Protein AF-A0A839IYA9-F1 (afdb_monomer)

Mean predicted aligned error: 12.01 Å

pLDDT: mean 73.2, std 20.75, range [31.3, 95.69]

Radius of gyration: 19.84 Å; Cα contacts (8 Å, |Δi|>4): 164; chains: 1; bounding box: 38×35×60 Å

Solvent-accessible surface area (backbone atoms only — not comparable to full-atom values): 10381 Å²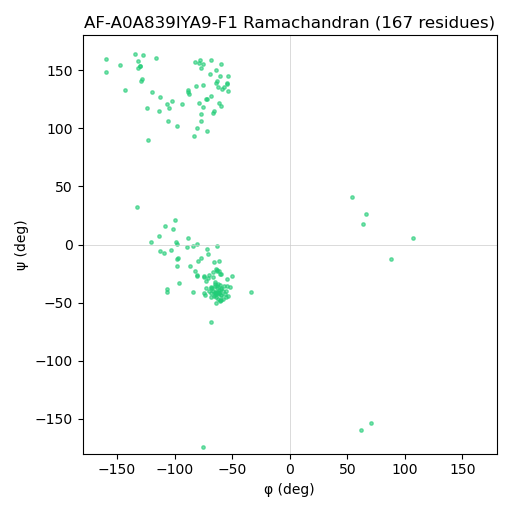 total; per-residue (Å²): 131,61,78,74,84,71,89,88,72,57,52,100,58,37,42,36,69,37,90,88,55,80,88,61,74,97,70,63,48,71,67,57,56,51,50,52,20,59,75,32,50,30,45,76,46,79,42,48,45,74,79,74,52,54,70,68,53,47,43,34,40,81,72,67,66,40,58,66,53,47,60,73,59,73,83,86,70,60,90,75,48,39,77,41,33,34,48,77,40,98,88,66,43,44,32,33,37,27,36,31,42,46,74,55,49,53,53,50,56,76,68,52,54,78,92,50,56,88,73,52,57,68,71,59,52,52,49,60,48,48,60,47,43,60,58,44,50,68,52,60,68,42,95,81,44,92,66,83,78,71,52,74,70,56,52,55,33,53,78,65,73,43,66,91,76,62,84,82,128

Nearest PDB structures (foldseek):
  8k2c-assembly1_SY  TM=3.073E-01  e=1.447E+00  Homo sapiens
  7qiz-assembly1_KA  TM=2.595E-01  e=2.823E+00  Solanum lycopersicum
  6uta-assembly1_H  TM=3.736E-01  e=3.599E+00  Homo sapiens
  7rxd-assembly1_H  TM=4.268E-01  e=6.607E+00  Mus musculus
  7a46-assembly1_A  TM=2.838E-01  e=5.506E+00  Escherichia coli

Organism: NCBI:txid2760088

Secondary structure (DSSP, 8-state):
-----------SSS-EE-TTS---GGG--HHHHHHHHHHTTEEEEEEEHHHHS-HHHHHHHHTT--TTHHHH----PPTT-EEEEEE--TTT--EEEEEEEHHHHHHHHHHS-GGGGGGS-HHHHHHHHHHHHHHHHHHHSSTT-TTTT--HHHHHHHHTT-GGG----

Foldseek 3Di:
DADDADDFDADPLQKTADPPDDCPDLDQDPVNVCVVCVVRQKFKDKFFPVVQDDPVLVCCVPPVVNSNSSNVDDGPADPQKHWGIWDAHPPRGTMTIIIHHNVNLLVVLLPDDPVCPVVDDVSSVVVLVVVVVVVVVVQLPPPPRPCVDDDPVVSSCVSNVNNVVDPDD

Sequence (169 aa):
MTIKPEPVTRDEEGWWTHTDLPNWGESATKEEIEQWGKEQDIIVWTAYFEDQVTQEQKDRWFTQGDVSVLKEWTPDIPEGHFLLSISDTEDHGPVALTALPLDVLEKQIAQTPPEQIENLPPSTLSIALQQEKDCLVDYYLEEDCPYKGFNYICLIALINGKLKEIECL

Structure (mmCIF, N/CA/C/O backbone):
data_AF-A0A839IYA9-F1
#
_entry.id   AF-A0A839IYA9-F1
#
loop_
_atom_site.group_PDB
_atom_site.id
_atom_site.type_symbol
_atom_site.label_atom_id
_atom_site.label_alt_id
_atom_site.label_comp_id
_atom_site.label_asym_id
_atom_site.label_entity_id
_atom_site.label_seq_id
_atom_site.pdbx_PDB_ins_code
_atom_site.Cartn_x
_atom_site.Cartn_y
_atom_site.Cartn_z
_atom_site.occupancy
_atom_site.B_iso_or_equiv
_atom_site.auth_seq_id
_atom_site.auth_comp_id
_atom_site.auth_asym_id
_atom_site.auth_atom_id
_atom_site.pdbx_PDB_model_num
ATOM 1 N N . MET A 1 1 ? -20.326 -4.890 3.464 1.00 56.72 1 MET A N 1
ATOM 2 C CA . MET A 1 1 ? -19.400 -6.041 3.388 1.00 56.72 1 MET A CA 1
ATOM 3 C C . MET A 1 1 ? -18.012 -5.449 3.430 1.00 56.72 1 MET A C 1
ATOM 5 O O . MET A 1 1 ? -17.833 -4.438 2.772 1.00 56.72 1 MET A O 1
ATOM 9 N N . THR A 1 2 ? -17.112 -6.013 4.231 1.00 84.06 2 THR A N 1
ATOM 10 C CA . THR A 1 2 ? -15.712 -5.580 4.295 1.00 84.06 2 THR A CA 1
ATOM 11 C C . THR A 1 2 ? -14.905 -6.343 3.257 1.00 84.06 2 THR A C 1
ATOM 13 O O . THR A 1 2 ? -15.055 -7.565 3.149 1.00 84.06 2 THR A O 1
ATOM 16 N N . ILE A 1 3 ? -14.082 -5.624 2.498 1.00 93.44 3 ILE A N 1
ATOM 17 C CA . ILE A 1 3 ? -13.155 -6.186 1.511 1.00 93.44 3 ILE A CA 1
ATOM 18 C C . ILE A 1 3 ? -12.250 -7.259 2.142 1.00 93.44 3 ILE A C 1
ATOM 20 O O . ILE 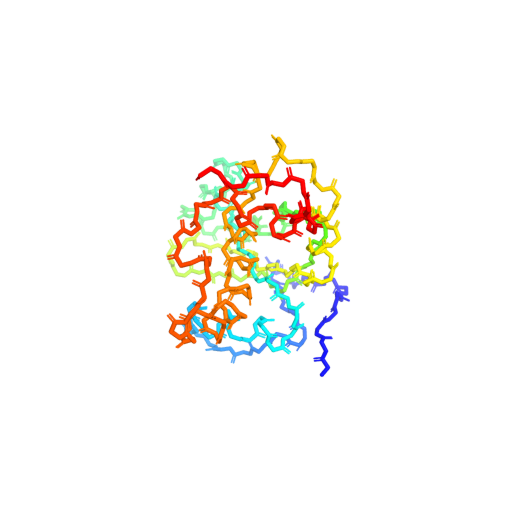A 1 3 ? -11.897 -7.197 3.326 1.00 93.44 3 ILE A O 1
ATOM 24 N N . LYS A 1 4 ? -11.916 -8.297 1.369 1.00 94.06 4 LYS A N 1
ATOM 25 C CA . LYS A 1 4 ? -11.108 -9.442 1.813 1.00 94.06 4 LYS A CA 1
ATOM 26 C C . LYS A 1 4 ? -10.000 -9.731 0.811 1.00 94.06 4 LYS A C 1
ATOM 28 O O . LYS A 1 4 ? -10.225 -9.499 -0.362 1.00 94.06 4 LYS A O 1
ATOM 33 N N . PRO A 1 5 ? -8.861 -10.300 1.241 1.00 94.62 5 PRO A N 1
ATOM 34 C CA . PRO A 1 5 ? -7.810 -10.699 0.315 1.00 94.62 5 PRO A CA 1
ATOM 35 C C . PRO A 1 5 ? -8.337 -11.634 -0.777 1.00 94.62 5 PRO A C 1
ATOM 37 O O . PRO A 1 5 ? -9.059 -12.591 -0.477 1.00 94.62 5 PRO A O 1
ATOM 40 N N . GLU A 1 6 ? -7.901 -11.416 -2.015 1.00 95.25 6 GLU A N 1
ATOM 41 C CA . GLU A 1 6 ? -8.200 -12.292 -3.147 1.00 95.25 6 GLU A CA 1
ATOM 42 C C . GLU A 1 6 ? -6.921 -12.726 -3.892 1.00 95.25 6 GLU A C 1
ATOM 44 O O . GLU A 1 6 ? -5.852 -12.136 -3.699 1.00 95.25 6 GLU A O 1
ATOM 49 N N . PRO A 1 7 ? -6.983 -13.782 -4.727 1.00 95.50 7 PRO A N 1
ATOM 50 C CA . PRO A 1 7 ? -5.832 -14.222 -5.506 1.00 95.50 7 PRO A CA 1
ATOM 51 C C . PRO A 1 7 ? -5.339 -13.146 -6.484 1.00 95.50 7 PRO A C 1
ATOM 53 O O . PRO A 1 7 ? -6.049 -12.744 -7.404 1.00 95.50 7 PRO A O 1
ATOM 56 N N . VAL A 1 8 ? -4.075 -12.750 -6.339 1.00 94.56 8 VAL A N 1
ATOM 57 C CA . VAL A 1 8 ? -3.426 -11.784 -7.233 1.00 94.56 8 VAL A CA 1
ATOM 58 C C . VAL A 1 8 ? -3.051 -12.466 -8.548 1.00 94.56 8 VAL A C 1
ATOM 60 O O . VAL A 1 8 ? -2.161 -13.316 -8.584 1.00 94.56 8 VAL A O 1
ATOM 63 N N . THR A 1 9 ? -3.715 -12.079 -9.638 1.00 94.62 9 THR A N 1
ATOM 64 C CA . THR A 1 9 ? -3.439 -12.576 -10.998 1.00 94.62 9 THR A CA 1
ATOM 65 C C . THR A 1 9 ? -3.129 -11.398 -11.908 1.00 94.62 9 THR A C 1
ATOM 67 O O . THR A 1 9 ? -4.037 -10.808 -12.488 1.00 94.62 9 THR A O 1
ATOM 70 N N . ARG A 1 10 ? -1.847 -11.032 -11.991 1.00 94.69 10 ARG A N 1
ATOM 71 C CA . ARG A 1 10 ? -1.391 -9.907 -12.814 1.00 94.69 10 ARG A CA 1
ATOM 72 C C . ARG A 1 10 ? -1.636 -10.157 -14.302 1.00 94.69 10 ARG A C 1
ATOM 74 O O . ARG A 1 10 ? -1.603 -11.306 -14.748 1.00 94.69 10 ARG A O 1
ATOM 81 N N . ASP A 1 11 ? -1.858 -9.082 -15.046 1.00 94.19 11 ASP A N 1
ATOM 82 C CA . ASP A 1 11 ? -1.974 -9.126 -16.501 1.00 94.19 11 ASP A CA 1
ATOM 83 C C . ASP A 1 11 ? -0.608 -9.295 -17.205 1.00 94.19 11 ASP A C 1
ATOM 85 O O . ASP A 1 11 ? 0.428 -9.521 -16.572 1.00 94.19 11 ASP A O 1
ATOM 89 N N . GLU A 1 12 ? -0.602 -9.229 -18.541 1.00 93.44 12 GLU A N 1
ATOM 90 C CA . GLU A 1 12 ? 0.599 -9.430 -19.367 1.00 93.44 12 GLU A CA 1
ATOM 91 C C . GLU A 1 12 ? 1.694 -8.371 -19.147 1.00 93.44 12 GLU A C 1
ATOM 93 O O . GLU A 1 12 ? 2.876 -8.62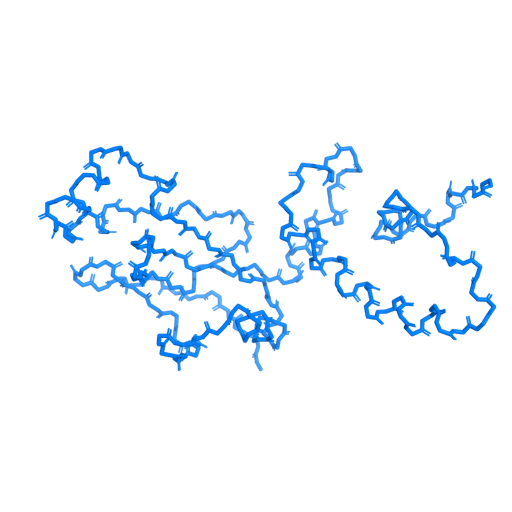2 -19.442 1.00 93.44 12 GLU A O 1
ATOM 98 N N . GLU A 1 13 ? 1.314 -7.209 -18.620 1.00 91.12 13 GLU A N 1
ATOM 99 C CA . GLU A 1 13 ? 2.199 -6.084 -18.326 1.00 91.12 13 GLU A CA 1
ATOM 100 C C . GLU A 1 13 ? 2.624 -6.055 -16.853 1.00 91.12 13 GLU A C 1
ATOM 102 O O . GLU A 1 13 ? 3.676 -5.508 -16.538 1.00 91.12 13 GLU A O 1
ATOM 107 N N . GLY A 1 14 ? 1.901 -6.747 -15.971 1.00 92.88 14 GLY A N 1
ATOM 108 C CA . GLY A 1 14 ? 2.202 -6.841 -14.544 1.00 92.88 14 GLY A CA 1
ATOM 109 C C . GLY A 1 14 ? 1.252 -6.033 -13.660 1.00 92.88 14 GLY A C 1
ATOM 110 O O . GLY A 1 14 ? 1.463 -5.996 -12.445 1.00 92.88 14 GLY A O 1
ATOM 111 N N . TRP A 1 15 ? 0.211 -5.428 -14.235 1.00 94.75 15 TRP A N 1
ATOM 112 C CA . TRP A 1 15 ? -0.808 -4.691 -13.498 1.00 94.75 15 TRP A CA 1
ATOM 113 C C . TRP A 1 15 ? -1.803 -5.634 -12.850 1.00 94.75 15 TRP A C 1
ATOM 115 O O . TRP A 1 15 ? -2.012 -6.772 -13.283 1.00 94.75 15 TRP A O 1
ATOM 125 N N . TRP A 1 16 ? -2.439 -5.150 -11.793 1.00 95.56 16 TRP A N 1
ATOM 126 C CA . TRP A 1 16 ? -3.515 -5.873 -11.140 1.00 95.56 16 TRP A CA 1
ATOM 127 C C . TRP A 1 16 ? -4.376 -4.919 -10.324 1.00 95.56 16 TRP A C 1
ATOM 129 O O . TRP A 1 16 ? -3.891 -3.923 -9.793 1.00 95.56 16 TRP A O 1
ATOM 139 N N . THR A 1 17 ? -5.663 -5.210 -10.196 1.00 95.00 17 THR A N 1
ATOM 140 C CA . THR A 1 17 ? -6.574 -4.432 -9.356 1.00 95.00 17 THR A CA 1
ATOM 141 C C . THR A 1 17 ? -7.564 -5.375 -8.705 1.00 95.00 17 THR A C 1
ATOM 143 O O . THR A 1 17 ? -8.129 -6.239 -9.376 1.00 95.00 17 THR A O 1
ATOM 146 N N . HIS A 1 18 ? -7.749 -5.198 -7.402 1.00 95.62 18 HIS A N 1
ATOM 147 C CA . HIS A 1 18 ? -8.692 -5.961 -6.613 1.00 95.62 18 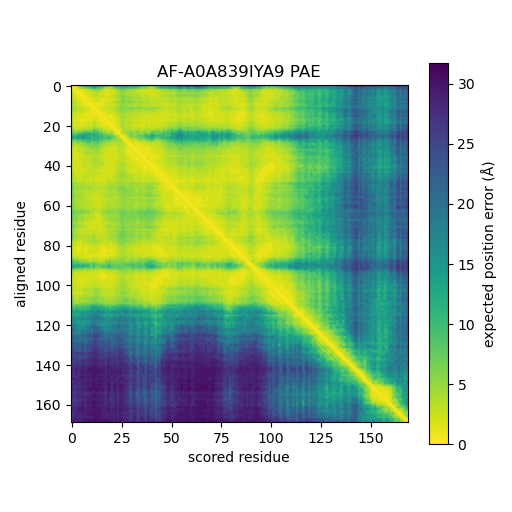HIS A CA 1
ATOM 148 C C . HIS A 1 18 ? -10.118 -5.724 -7.122 1.00 95.62 18 HIS A C 1
ATOM 150 O O . HIS A 1 18 ? -10.511 -4.584 -7.364 1.00 95.62 18 HIS A O 1
ATOM 156 N N . THR A 1 19 ? -10.912 -6.785 -7.252 1.00 94.56 19 THR A N 1
ATOM 157 C CA . THR A 1 19 ? -12.264 -6.729 -7.837 1.00 94.56 19 THR A CA 1
ATOM 158 C C . THR A 1 19 ? -13.219 -5.789 -7.094 1.00 94.56 19 THR A C 1
ATOM 160 O O . THR A 1 19 ? -14.006 -5.086 -7.726 1.00 94.56 19 THR A O 1
ATOM 163 N N . ASP A 1 20 ? -13.118 -5.744 -5.765 1.00 93.56 20 ASP A N 1
ATOM 164 C CA . ASP A 1 20 ? -13.871 -4.820 -4.903 1.00 93.56 20 ASP A CA 1
ATOM 165 C C . ASP A 1 20 ? -13.250 -3.410 -4.749 1.00 93.56 20 ASP A C 1
ATOM 167 O O . ASP A 1 20 ? -13.827 -2.577 -4.044 1.00 93.56 20 ASP A O 1
ATOM 171 N N . LEU A 1 21 ? -12.090 -3.110 -5.358 1.00 90.94 21 LEU A N 1
ATOM 172 C CA . LEU A 1 21 ? -11.522 -1.757 -5.300 1.00 90.94 21 LEU A CA 1
ATOM 173 C C . LEU A 1 21 ? -12.355 -0.816 -6.188 1.00 90.94 21 LEU A C 1
ATOM 175 O O . LEU A 1 21 ? -12.522 -1.094 -7.380 1.00 90.94 21 LEU A O 1
ATOM 179 N N . PRO A 1 22 ? -12.881 0.305 -5.662 1.00 89.62 22 PRO A N 1
ATOM 180 C CA . PRO A 1 22 ? -13.623 1.245 -6.484 1.00 89.62 22 PRO A CA 1
ATOM 181 C C . PRO A 1 22 ? -12.736 1.852 -7.571 1.00 89.62 22 PRO A C 1
ATOM 183 O O . PRO A 1 22 ? -11.588 2.224 -7.336 1.00 89.62 22 PRO A O 1
ATOM 186 N N . ASN A 1 23 ? -13.299 2.016 -8.765 1.00 85.00 23 ASN A N 1
ATOM 187 C CA . ASN A 1 23 ? -12.650 2.797 -9.806 1.00 85.00 23 ASN A CA 1
ATOM 188 C C . ASN A 1 23 ? -12.907 4.287 -9.552 1.00 85.00 23 ASN A C 1
ATOM 190 O O . ASN A 1 23 ? -13.982 4.799 -9.871 1.00 85.00 23 ASN A O 1
ATOM 194 N N . TRP A 1 24 ? -11.921 4.965 -8.974 1.00 75.00 24 TRP A N 1
ATOM 195 C CA . TRP A 1 24 ? -11.967 6.402 -8.696 1.00 75.00 24 TRP A CA 1
ATOM 196 C C . TRP A 1 24 ? -11.438 7.277 -9.847 1.00 75.00 24 TRP A C 1
ATOM 198 O O . TRP A 1 24 ? -11.469 8.504 -9.752 1.00 75.00 24 TRP A O 1
ATOM 208 N N . GLY A 1 25 ? -10.965 6.671 -10.942 1.00 71.88 25 GLY A N 1
ATOM 209 C CA . GLY A 1 25 ? -10.233 7.380 -11.991 1.00 71.88 25 GLY A CA 1
ATOM 210 C C . GLY A 1 25 ? -8.931 8.013 -11.480 1.00 71.88 25 GLY A C 1
ATOM 211 O O . GLY A 1 25 ? -8.400 7.628 -10.443 1.00 71.88 25 GLY A O 1
ATOM 212 N N . GLU A 1 26 ? -8.427 9.007 -12.208 1.00 66.25 26 GLU A N 1
ATOM 213 C CA . GLU A 1 26 ? -7.165 9.712 -11.908 1.00 66.25 26 GLU A CA 1
ATOM 214 C C . GLU A 1 26 ? -7.306 10.791 -10.815 1.00 66.25 26 GLU A C 1
ATOM 216 O O . GLU A 1 26 ? -6.346 11.479 -10.487 1.00 66.25 26 GLU A O 1
ATOM 221 N N . SER A 1 27 ? -8.505 10.982 -10.256 1.00 67.56 27 SER A N 1
ATOM 222 C CA . SER A 1 27 ? -8.827 12.135 -9.401 1.00 67.56 27 SER A CA 1
ATOM 223 C C . SER A 1 27 ? -9.105 11.797 -7.939 1.00 67.56 27 SER A C 1
ATOM 225 O O . SER A 1 27 ? -9.540 12.683 -7.206 1.00 67.56 27 SER A O 1
ATOM 227 N N . ALA A 1 28 ? -8.901 10.545 -7.524 1.00 76.62 28 ALA A N 1
ATOM 228 C CA . ALA A 1 28 ? -9.141 10.126 -6.146 1.00 76.62 28 ALA A CA 1
ATOM 229 C C . ALA A 1 28 ? -8.268 10.943 -5.189 1.00 76.62 28 ALA A C 1
ATOM 231 O O . ALA A 1 28 ? -7.037 10.886 -5.269 1.00 76.62 28 ALA A O 1
ATOM 232 N N . THR A 1 29 ? -8.876 11.694 -4.274 1.00 79.19 29 THR A N 1
ATOM 233 C CA . THR A 1 29 ? -8.087 12.367 -3.241 1.00 79.19 29 THR A CA 1
ATOM 234 C C . THR A 1 29 ? -7.696 11.376 -2.151 1.00 79.19 29 THR A C 1
ATOM 236 O O . THR A 1 29 ? -8.330 10.337 -1.941 1.00 79.19 29 THR A O 1
ATOM 239 N N . LYS A 1 30 ? -6.640 11.708 -1.406 1.00 75.12 30 LYS A N 1
ATOM 240 C CA . LYS A 1 30 ? -6.211 10.914 -0.253 1.00 75.12 30 LYS A CA 1
ATOM 241 C C . LYS A 1 30 ? -7.352 10.725 0.753 1.00 75.12 30 LYS A C 1
ATOM 243 O O . LYS A 1 30 ? -7.525 9.634 1.285 1.00 75.12 30 LYS A O 1
ATOM 248 N N . GLU A 1 31 ? -8.150 11.765 0.978 1.00 77.00 31 GLU A N 1
ATOM 249 C CA . GLU A 1 31 ? -9.282 11.743 1.903 1.00 77.00 31 GLU A CA 1
ATOM 250 C C . GLU A 1 31 ? -10.382 10.772 1.453 1.00 77.00 31 GLU A C 1
ATOM 252 O O . GLU A 1 31 ? -10.992 10.116 2.294 1.00 77.00 31 GLU A O 1
ATOM 257 N N . GLU A 1 32 ? -10.627 10.641 0.146 1.00 81.62 32 GLU A N 1
ATOM 258 C CA . GLU A 1 32 ? -11.608 9.694 -0.400 1.00 81.62 32 GLU A CA 1
ATOM 259 C C . GLU A 1 32 ? -11.159 8.242 -0.203 1.00 81.62 32 GLU A C 1
ATOM 261 O O . GLU A 1 32 ? -11.954 7.396 0.211 1.00 81.62 32 GLU A O 1
ATOM 266 N N . ILE A 1 33 ? -9.872 7.965 -0.431 1.00 83.25 33 ILE A N 1
ATOM 267 C CA . ILE A 1 33 ? -9.275 6.642 -0.205 1.00 83.25 33 ILE A CA 1
ATOM 268 C C . ILE A 1 33 ? -9.300 6.292 1.288 1.00 83.25 33 ILE A C 1
ATOM 270 O O . ILE A 1 33 ? -9.661 5.174 1.659 1.00 83.25 33 ILE A O 1
ATOM 274 N N . GLU A 1 34 ? -8.960 7.243 2.161 1.00 80.25 34 GLU A N 1
ATOM 275 C CA . GLU A 1 34 ? -9.019 7.059 3.614 1.00 80.25 34 GLU A CA 1
ATOM 276 C C . GLU A 1 34 ? -10.454 6.836 4.105 1.00 80.25 34 GLU A C 1
ATOM 278 O O . GLU A 1 34 ? -10.691 5.967 4.947 1.00 80.25 34 GLU A O 1
ATOM 283 N N . GLN A 1 35 ? -11.421 7.589 3.578 1.00 82.75 35 GLN A N 1
ATOM 284 C CA . GLN A 1 35 ? -12.831 7.439 3.926 1.00 82.75 35 GLN A CA 1
ATOM 285 C C . GLN A 1 35 ? -13.370 6.073 3.493 1.00 82.75 35 GLN A C 1
ATOM 287 O O . GLN A 1 35 ? -14.011 5.388 4.290 1.00 82.75 35 GLN A O 1
ATOM 292 N N . TRP A 1 36 ? -13.058 5.639 2.272 1.00 88.44 36 TRP A N 1
ATOM 293 C CA . TRP A 1 36 ? -13.403 4.296 1.819 1.00 88.44 36 TRP A CA 1
ATOM 294 C C . TRP A 1 36 ? -12.733 3.219 2.678 1.00 88.44 36 TRP A C 1
ATOM 296 O O . TRP A 1 36 ? -13.387 2.250 3.061 1.00 88.44 36 TRP A O 1
ATOM 306 N N . GLY A 1 37 ? -11.465 3.406 3.055 1.00 87.06 37 GLY A N 1
ATOM 307 C CA . GLY A 1 37 ? -10.765 2.497 3.962 1.00 87.06 37 GLY A CA 1
ATOM 308 C C . GLY A 1 37 ? -11.511 2.310 5.285 1.00 87.06 37 GLY A C 1
ATOM 309 O O . GLY A 1 37 ? -11.741 1.176 5.705 1.00 87.06 37 GLY A O 1
ATOM 310 N N . LYS A 1 38 ? -12.001 3.405 5.887 1.00 82.56 38 LYS A N 1
ATOM 311 C CA . LYS A 1 38 ? -12.844 3.353 7.096 1.00 82.56 38 LYS A CA 1
ATOM 312 C C . LYS A 1 38 ? -14.135 2.568 6.875 1.00 82.56 38 LYS A C 1
ATOM 314 O O . LYS A 1 38 ? -14.508 1.769 7.721 1.00 82.56 38 LYS A O 1
ATOM 319 N N . GLU A 1 39 ? -14.810 2.769 5.746 1.00 86.06 39 GLU A N 1
ATOM 320 C CA . GLU A 1 39 ? -16.046 2.043 5.409 1.00 86.06 39 GLU A CA 1
ATOM 321 C C . GLU A 1 39 ? -15.818 0.541 5.181 1.00 86.06 39 GLU A C 1
ATOM 323 O O . GLU A 1 39 ? -16.747 -0.261 5.306 1.00 86.06 39 GLU A O 1
ATOM 328 N N . GLN A 1 40 ? -14.586 0.164 4.839 1.00 90.50 40 GLN A N 1
ATOM 329 C CA . GLN A 1 40 ? -14.158 -1.208 4.590 1.00 90.50 40 GLN A CA 1
ATOM 330 C C . GLN A 1 40 ? -13.447 -1.871 5.780 1.00 90.50 40 GLN A C 1
ATOM 332 O O . GLN A 1 40 ? -13.044 -3.029 5.661 1.00 90.50 40 GLN A O 1
ATOM 337 N N . ASP A 1 41 ? -13.318 -1.176 6.913 1.00 87.12 41 ASP A N 1
ATOM 338 C CA . ASP A 1 41 ? -12.535 -1.591 8.082 1.00 87.12 41 ASP A CA 1
ATOM 339 C C . ASP A 1 41 ? -11.066 -1.938 7.752 1.00 87.12 41 ASP A C 1
ATOM 341 O O . ASP A 1 41 ? -10.500 -2.914 8.259 1.00 87.12 41 ASP A O 1
ATOM 345 N N . ILE A 1 42 ? -10.433 -1.139 6.888 1.00 85.56 42 ILE A N 1
ATOM 346 C CA . ILE A 1 42 ? -9.029 -1.296 6.488 1.00 85.56 42 ILE A CA 1
ATOM 347 C C . ILE A 1 42 ? -8.263 0.031 6.507 1.00 85.56 42 ILE A C 1
ATOM 349 O O . ILE A 1 42 ? -8.824 1.125 6.467 1.00 85.56 42 ILE A O 1
ATOM 353 N N . ILE A 1 43 ? -6.941 -0.085 6.485 1.00 84.31 43 ILE A N 1
ATOM 354 C CA . ILE A 1 43 ? -5.998 1.011 6.279 1.00 84.31 43 ILE A CA 1
ATOM 355 C C . ILE A 1 43 ? -5.304 0.801 4.948 1.00 84.31 43 ILE A C 1
ATOM 357 O O . ILE A 1 43 ? -4.715 -0.257 4.731 1.00 84.31 43 ILE A O 1
ATOM 361 N N . VAL A 1 44 ? -5.332 1.813 4.086 1.00 86.88 44 VAL A N 1
ATOM 362 C CA . VAL A 1 44 ? -4.625 1.770 2.805 1.00 86.88 44 VAL A CA 1
ATOM 363 C C . VAL A 1 44 ? -3.195 2.276 2.985 1.00 86.88 44 VAL A C 1
ATOM 365 O O . VAL A 1 44 ? -2.967 3.333 3.574 1.00 86.88 44 VAL A O 1
ATOM 368 N N . TRP A 1 45 ? -2.227 1.520 2.475 1.00 86.31 45 TRP A N 1
ATOM 369 C CA . TRP A 1 45 ? -0.810 1.872 2.465 1.00 86.31 45 TRP A CA 1
ATOM 370 C C . TRP A 1 45 ? -0.227 1.723 1.062 1.00 86.31 45 TRP A C 1
ATOM 372 O O . TRP A 1 45 ? -0.550 0.763 0.359 1.00 86.31 45 TRP A O 1
ATOM 382 N N . THR A 1 46 ? 0.647 2.651 0.680 1.00 86.62 46 THR A N 1
ATOM 383 C CA . THR A 1 46 ? 1.250 2.717 -0.655 1.00 86.62 46 THR A CA 1
ATOM 384 C C . THR A 1 46 ? 2.706 2.274 -0.605 1.00 86.62 46 THR A C 1
ATOM 386 O O . THR A 1 46 ? 3.520 2.901 0.071 1.00 86.62 46 THR A O 1
ATOM 389 N N . ALA A 1 47 ? 3.032 1.231 -1.365 1.00 89.19 47 ALA A N 1
ATOM 390 C CA . ALA A 1 47 ? 4.398 0.828 -1.661 1.00 89.19 47 ALA A CA 1
ATOM 391 C C . ALA A 1 47 ? 4.833 1.466 -2.984 1.00 89.19 47 ALA A C 1
ATOM 393 O O . ALA A 1 47 ? 4.215 1.216 -4.022 1.00 89.19 47 ALA A O 1
ATOM 394 N N . TYR A 1 48 ? 5.894 2.265 -2.967 1.00 89.94 48 TYR A N 1
ATOM 395 C CA . TYR A 1 48 ? 6.428 2.882 -4.178 1.00 89.94 48 TYR A CA 1
ATOM 396 C C . TYR A 1 48 ? 7.434 1.946 -4.847 1.00 89.94 48 TYR A C 1
ATOM 398 O O . TYR A 1 48 ? 8.362 1.460 -4.196 1.00 89.94 48 TYR A O 1
ATOM 406 N N . PHE A 1 49 ? 7.281 1.708 -6.154 1.00 92.06 49 PHE A N 1
ATOM 407 C CA . PHE A 1 49 ? 8.246 0.933 -6.942 1.00 92.06 49 PHE A CA 1
ATOM 408 C C . PHE A 1 49 ? 9.652 1.507 -6.793 1.00 92.06 49 PHE A C 1
ATOM 410 O O . PHE A 1 49 ? 10.606 0.769 -6.547 1.00 92.06 49 PHE A O 1
ATOM 417 N N . GLU A 1 50 ? 9.773 2.835 -6.864 1.00 89.75 50 GLU A N 1
ATOM 418 C CA . GLU A 1 50 ? 11.052 3.518 -6.712 1.00 89.75 50 GLU A CA 1
ATOM 419 C C . GLU A 1 50 ? 11.725 3.266 -5.355 1.00 89.75 50 GLU A C 1
ATOM 421 O O . GLU A 1 50 ? 12.947 3.290 -5.280 1.00 89.75 50 GLU A O 1
ATOM 426 N N . ASP A 1 51 ? 11.005 2.937 -4.290 1.00 88.44 51 ASP A N 1
ATOM 427 C CA . ASP A 1 51 ? 11.641 2.666 -2.996 1.00 88.44 51 ASP A CA 1
ATOM 428 C C . ASP A 1 51 ? 12.081 1.205 -2.840 1.00 88.44 51 ASP A C 1
ATOM 430 O O . ASP A 1 51 ? 12.927 0.894 -2.001 1.00 88.44 51 ASP A O 1
ATOM 434 N N . GLN A 1 52 ? 11.535 0.300 -3.656 1.00 90.06 52 GLN A N 1
ATOM 435 C CA . GLN A 1 52 ? 11.662 -1.148 -3.461 1.00 90.06 52 GLN A CA 1
ATOM 436 C C . GLN A 1 52 ? 12.493 -1.865 -4.529 1.00 90.06 52 GLN A C 1
ATOM 438 O O . GLN A 1 52 ? 12.749 -3.065 -4.408 1.00 90.06 52 GLN A O 1
ATOM 443 N N . VAL A 1 53 ? 12.928 -1.160 -5.572 1.00 91.19 53 VAL A N 1
ATOM 444 C CA . VAL A 1 53 ? 13.676 -1.749 -6.690 1.00 91.19 53 VAL A CA 1
ATOM 445 C C . VAL A 1 53 ? 15.094 -1.206 -6.818 1.00 91.19 53 VAL A C 1
ATOM 447 O O . VAL A 1 53 ? 15.453 -0.143 -6.307 1.00 91.19 53 VAL A O 1
ATOM 450 N N . THR A 1 54 ? 15.931 -1.961 -7.526 1.00 93.69 54 THR A N 1
ATOM 451 C CA . THR A 1 54 ? 17.320 -1.573 -7.789 1.00 93.69 54 THR A CA 1
ATOM 452 C C . THR A 1 54 ? 17.399 -0.370 -8.733 1.00 93.69 54 THR A C 1
ATOM 454 O O . THR A 1 54 ? 16.485 -0.119 -9.518 1.00 93.69 54 THR A O 1
ATOM 457 N N . GLN A 1 55 ? 18.524 0.354 -8.721 1.00 93.56 55 GLN A N 1
ATOM 458 C CA . GLN A 1 55 ? 18.736 1.473 -9.649 1.00 93.56 55 GLN A CA 1
ATOM 459 C C . GLN A 1 55 ? 18.620 1.044 -11.121 1.00 93.56 55 GLN A C 1
ATOM 461 O O . GLN A 1 55 ? 18.060 1.776 -11.923 1.00 93.56 55 GLN A O 1
ATOM 466 N N . GLU A 1 56 ? 19.071 -0.164 -11.467 1.00 93.88 56 GLU A N 1
ATOM 467 C CA . GLU A 1 56 ? 18.941 -0.707 -12.824 1.00 93.88 56 GLU A CA 1
ATOM 468 C C . GLU A 1 56 ? 17.472 -0.846 -13.249 1.00 93.88 56 GLU A C 1
ATOM 470 O O . GLU A 1 56 ? 17.103 -0.494 -14.368 1.00 93.88 56 GLU A O 1
ATOM 475 N N . GLN A 1 57 ? 16.614 -1.316 -12.343 1.00 92.81 57 GLN A N 1
ATOM 476 C CA . GLN A 1 57 ? 15.179 -1.443 -12.594 1.00 92.81 57 GLN A CA 1
ATOM 477 C C . GLN A 1 57 ? 14.497 -0.074 -12.708 1.00 92.81 57 GLN A C 1
ATOM 479 O O . GLN A 1 57 ? 13.645 0.108 -13.578 1.00 92.81 57 GLN A O 1
ATOM 484 N N . LYS A 1 58 ? 14.918 0.910 -11.900 1.00 93.06 58 LYS A N 1
ATOM 485 C CA . LYS A 1 58 ? 14.471 2.305 -12.046 1.00 93.06 58 LYS A CA 1
ATOM 486 C C . LYS A 1 58 ? 14.857 2.871 -13.406 1.00 93.06 58 LYS A C 1
ATOM 488 O O . LYS A 1 58 ? 14.012 3.442 -14.082 1.00 93.06 58 LYS A O 1
ATOM 493 N N . ASP A 1 59 ? 16.103 2.689 -13.833 1.00 93.75 59 ASP A N 1
ATOM 494 C CA . ASP A 1 59 ? 16.583 3.208 -15.114 1.00 93.75 59 ASP A CA 1
ATOM 495 C C . ASP A 1 59 ? 15.827 2.562 -16.285 1.00 93.75 59 ASP A C 1
ATOM 497 O O . ASP A 1 59 ? 15.429 3.250 -17.228 1.00 93.75 59 ASP A O 1
ATOM 501 N N . ARG A 1 60 ? 15.567 1.250 -16.213 1.00 94.50 60 ARG A N 1
ATOM 502 C CA . ARG A 1 60 ? 14.728 0.537 -17.188 1.00 94.50 60 ARG A CA 1
ATOM 503 C C . ARG A 1 60 ? 13.326 1.138 -17.279 1.00 94.50 60 ARG A C 1
ATOM 505 O O . ARG A 1 60 ? 12.875 1.424 -18.385 1.00 94.50 60 ARG A O 1
ATOM 512 N N . TRP A 1 61 ? 12.679 1.405 -16.147 1.00 92.25 61 TRP A N 1
ATOM 513 C CA . TRP A 1 61 ? 11.361 2.038 -16.135 1.00 92.25 61 TRP A CA 1
ATOM 514 C C . TRP A 1 61 ? 11.410 3.499 -16.612 1.00 92.25 61 TRP A C 1
ATOM 516 O O . TRP A 1 61 ? 10.914 3.829 -17.688 1.00 92.25 61 TRP A O 1
ATOM 526 N N . PHE A 1 62 ? 12.060 4.375 -15.843 1.00 90.44 62 PHE A N 1
ATOM 527 C CA . PHE A 1 62 ? 11.981 5.829 -16.004 1.00 90.44 62 PHE A CA 1
ATOM 528 C C . PHE A 1 62 ? 12.767 6.366 -17.205 1.00 90.44 62 PHE A C 1
ATOM 530 O O . PHE A 1 62 ? 12.434 7.427 -17.725 1.00 90.44 62 PHE A O 1
ATOM 537 N N . THR A 1 63 ? 13.824 5.671 -17.642 1.00 92.19 63 THR A N 1
ATOM 538 C CA . THR A 1 63 ? 14.683 6.148 -18.743 1.00 92.19 63 THR A CA 1
ATOM 539 C C . THR A 1 63 ? 14.463 5.372 -20.036 1.00 92.19 63 THR A C 1
ATOM 541 O O . THR A 1 63 ? 14.503 5.963 -21.114 1.00 92.19 63 THR A O 1
ATOM 544 N N . GLN A 1 64 ? 14.256 4.055 -19.955 1.00 93.38 64 GLN A N 1
ATOM 545 C CA . GLN A 1 64 ? 14.148 3.198 -21.142 1.00 93.38 64 GLN A CA 1
ATOM 546 C C . GLN A 1 64 ? 12.695 2.901 -21.538 1.00 93.38 64 GLN A C 1
ATOM 548 O O . GLN A 1 64 ? 12.472 2.421 -22.649 1.00 93.38 64 GLN A O 1
ATOM 553 N N . GLY A 1 65 ? 11.717 3.203 -20.673 1.00 89.50 65 GLY A N 1
ATOM 554 C CA . GLY A 1 65 ? 10.303 2.904 -20.912 1.00 89.50 65 GLY A CA 1
ATOM 555 C C . GLY A 1 65 ? 10.006 1.403 -20.950 1.00 89.50 65 GLY A C 1
ATOM 556 O O . GLY A 1 65 ? 9.078 0.970 -21.631 1.00 89.50 65 GLY A O 1
ATOM 557 N N . ASP A 1 66 ? 10.826 0.590 -20.280 1.00 91.69 66 ASP A N 1
ATOM 558 C CA . ASP A 1 66 ? 10.684 -0.862 -20.265 1.00 91.69 66 ASP A CA 1
ATOM 559 C C . ASP A 1 66 ? 9.656 -1.303 -19.218 1.00 91.69 66 ASP A C 1
ATOM 561 O O . ASP A 1 66 ? 9.984 -1.548 -18.057 1.00 91.69 66 ASP A O 1
ATOM 565 N N . VAL A 1 67 ? 8.407 -1.461 -19.660 1.00 90.44 67 VAL A N 1
ATOM 566 C CA . VAL A 1 67 ? 7.281 -1.898 -18.818 1.00 90.44 67 VAL A CA 1
ATOM 567 C C . VAL A 1 67 ? 7.480 -3.315 -18.265 1.00 90.44 67 VAL A C 1
ATOM 569 O O . VAL A 1 67 ? 6.932 -3.663 -17.222 1.00 90.44 67 VAL A O 1
ATOM 572 N N . SER A 1 68 ? 8.316 -4.148 -18.902 1.00 91.06 68 SER A N 1
ATOM 573 C CA . SER A 1 68 ? 8.499 -5.542 -18.477 1.00 91.06 68 SER A CA 1
ATOM 574 C C . SER A 1 68 ? 9.098 -5.682 -17.075 1.00 91.06 68 SER A C 1
ATOM 576 O O . SER A 1 68 ? 8.861 -6.699 -16.419 1.00 91.06 68 SER A O 1
ATOM 578 N N . VAL A 1 69 ? 9.788 -4.645 -16.585 1.00 92.19 69 VAL A N 1
ATOM 579 C CA . VAL A 1 69 ? 10.331 -4.586 -15.222 1.00 92.19 69 VAL A CA 1
ATOM 580 C C . VAL A 1 69 ? 9.241 -4.680 -14.147 1.00 92.19 69 VAL A C 1
ATOM 582 O O . VAL A 1 69 ? 9.497 -5.180 -13.053 1.00 92.19 69 VAL A O 1
ATOM 585 N N . LEU A 1 70 ? 8.001 -4.290 -14.459 1.00 93.19 70 LEU A N 1
ATOM 586 C CA . LEU A 1 70 ? 6.882 -4.374 -13.523 1.00 93.19 70 LEU A CA 1
ATOM 587 C C . LEU A 1 70 ? 6.543 -5.826 -13.153 1.00 93.19 70 LEU A C 1
ATOM 589 O O . LEU A 1 70 ? 6.170 -6.121 -12.016 1.00 93.19 70 LEU A O 1
ATOM 593 N N . LYS A 1 71 ? 6.742 -6.765 -14.084 1.00 92.38 71 LYS A N 1
ATOM 594 C CA . LYS A 1 71 ? 6.573 -8.205 -13.827 1.00 92.38 71 LYS A CA 1
ATOM 595 C C . LYS A 1 71 ? 7.649 -8.777 -12.916 1.00 92.38 71 LYS A C 1
ATOM 597 O O . LYS A 1 71 ? 7.417 -9.789 -12.261 1.00 92.38 71 LYS A O 1
ATOM 602 N N . GLU A 1 72 ? 8.820 -8.155 -12.898 1.00 91.62 72 GLU A N 1
ATOM 603 C CA . GLU A 1 72 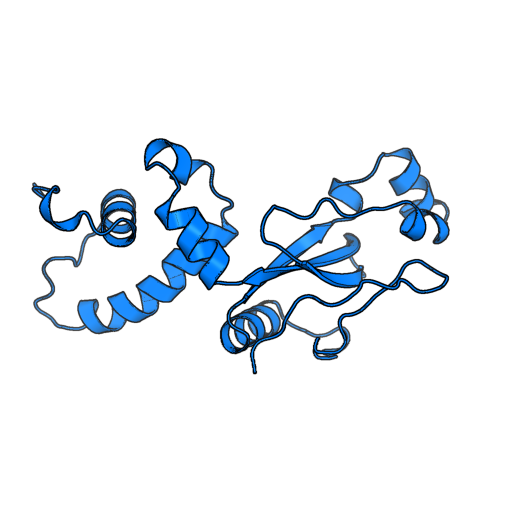? 9.935 -8.553 -12.040 1.00 91.62 72 GLU A CA 1
ATOM 604 C C . GLU A 1 72 ? 9.757 -8.012 -10.616 1.00 91.62 72 GLU A C 1
ATOM 606 O O . GLU A 1 72 ? 10.256 -8.602 -9.657 1.00 91.62 72 GLU A O 1
ATOM 611 N N . TRP A 1 73 ? 9.025 -6.906 -10.459 1.00 92.94 73 TRP A N 1
ATOM 612 C CA . TRP A 1 73 ? 8.774 -6.308 -9.157 1.00 92.94 73 TRP A CA 1
ATOM 613 C C . TRP A 1 73 ? 7.744 -7.098 -8.353 1.00 92.94 73 TRP A C 1
ATOM 615 O O . TRP A 1 73 ? 6.570 -7.215 -8.713 1.00 92.94 73 TRP A O 1
ATOM 625 N N . THR A 1 74 ? 8.177 -7.602 -7.203 1.00 91.75 74 THR A N 1
ATOM 626 C CA . THR A 1 74 ? 7.292 -8.121 -6.160 1.00 91.75 74 THR A CA 1
ATOM 627 C C . THR A 1 74 ? 7.268 -7.091 -5.035 1.00 91.75 74 THR A C 1
ATOM 629 O O . THR A 1 74 ? 8.288 -6.974 -4.357 1.00 91.75 74 THR A O 1
ATOM 632 N N . PRO A 1 75 ? 6.170 -6.326 -4.862 1.00 91.00 75 PRO A N 1
ATOM 633 C CA . PRO A 1 75 ? 6.069 -5.358 -3.783 1.00 91.00 75 PRO A CA 1
ATOM 634 C C . PRO A 1 75 ? 6.359 -6.022 -2.442 1.00 91.00 75 PRO A C 1
ATOM 636 O O . PRO A 1 75 ? 5.820 -7.094 -2.155 1.00 91.00 75 PRO A O 1
ATOM 639 N N . ASP A 1 76 ? 7.211 -5.393 -1.640 1.00 89.81 76 ASP A N 1
ATOM 640 C CA . ASP A 1 76 ? 7.418 -5.802 -0.256 1.00 89.81 76 ASP A CA 1
ATOM 641 C C . ASP A 1 76 ? 6.220 -5.298 0.553 1.00 89.81 76 ASP A C 1
ATOM 643 O O . ASP A 1 76 ? 6.033 -4.089 0.729 1.00 89.81 76 ASP A O 1
ATOM 647 N N . ILE A 1 77 ? 5.347 -6.233 0.928 1.00 86.50 77 ILE A N 1
ATOM 648 C CA . ILE A 1 77 ? 4.075 -5.967 1.598 1.00 86.50 77 ILE A CA 1
ATOM 649 C C . ILE A 1 77 ? 4.259 -6.279 3.089 1.00 86.50 77 ILE A C 1
ATOM 651 O O . ILE A 1 77 ? 4.615 -7.416 3.416 1.00 86.50 77 ILE A O 1
ATOM 655 N N . PRO A 1 78 ? 3.994 -5.323 4.001 1.00 85.69 78 PRO A N 1
ATOM 656 C CA . PRO A 1 78 ? 4.135 -5.561 5.433 1.00 85.69 78 PRO A CA 1
ATOM 657 C C . PRO A 1 78 ? 3.245 -6.703 5.940 1.00 85.69 78 PRO A C 1
ATOM 659 O O . PRO A 1 78 ? 2.189 -7.006 5.380 1.00 85.69 78 PRO A O 1
ATOM 662 N N . GLU A 1 79 ? 3.643 -7.328 7.047 1.00 86.25 79 GLU A N 1
ATOM 663 C CA . GLU A 1 79 ? 2.864 -8.414 7.642 1.00 86.25 79 GLU A CA 1
ATOM 664 C C . GLU A 1 79 ? 1.445 -7.957 8.020 1.00 86.25 79 GLU A C 1
ATOM 666 O O . GLU A 1 79 ? 1.241 -6.911 8.638 1.00 86.25 79 GLU A O 1
ATOM 671 N N . GLY A 1 80 ? 0.451 -8.772 7.661 1.00 87.06 80 GLY A N 1
ATOM 672 C CA . GLY A 1 80 ? -0.964 -8.481 7.897 1.00 87.06 80 GLY A CA 1
ATOM 673 C C . GLY A 1 80 ? -1.633 -7.684 6.777 1.00 87.06 80 GLY A C 1
ATOM 674 O O . GLY A 1 80 ? -2.863 -7.642 6.734 1.00 87.06 80 GLY A O 1
ATOM 675 N N . HIS A 1 81 ? -0.860 -7.115 5.848 1.00 92.50 81 HIS A N 1
ATOM 676 C CA . HIS A 1 81 ? -1.408 -6.448 4.675 1.00 92.50 81 HIS A CA 1
ATOM 677 C C . HIS A 1 81 ? -1.751 -7.445 3.555 1.00 92.50 81 HIS A C 1
ATOM 679 O O . HIS A 1 81 ? -1.175 -8.529 3.446 1.00 92.50 81 HIS A O 1
ATOM 685 N N . PHE A 1 82 ? -2.663 -7.047 2.671 1.00 94.69 82 PHE A N 1
ATOM 686 C CA . PHE A 1 82 ? -2.918 -7.702 1.387 1.00 94.69 82 PHE A CA 1
ATOM 687 C C . PHE A 1 82 ? -2.968 -6.677 0.251 1.00 94.69 82 PHE A C 1
ATOM 689 O O . PHE A 1 82 ? -3.174 -5.489 0.484 1.00 94.69 82 PHE A O 1
ATOM 696 N N . LEU A 1 83 ? -2.745 -7.122 -0.984 1.00 95.69 83 LEU A N 1
ATOM 697 C CA . LEU A 1 83 ? -2.672 -6.238 -2.147 1.00 95.69 83 LEU A CA 1
ATOM 698 C C . LEU A 1 83 ? -4.071 -5.753 -2.566 1.00 95.69 83 LEU A C 1
ATOM 700 O O . LEU A 1 83 ? -5.007 -6.549 -2.635 1.00 95.69 83 LEU A O 1
ATOM 704 N N . LEU A 1 84 ? -4.186 -4.464 -2.889 1.00 94.88 84 LEU A N 1
ATOM 705 C CA . LEU A 1 84 ? -5.373 -3.836 -3.480 1.00 94.88 84 LEU A CA 1
ATOM 706 C C . LEU A 1 84 ? -5.175 -3.505 -4.959 1.00 94.88 84 LEU A C 1
ATOM 708 O O . LEU A 1 84 ? -6.081 -3.703 -5.759 1.00 94.88 84 LEU A O 1
ATOM 712 N N . SER A 1 85 ? -4.007 -3.002 -5.345 1.00 94.38 85 SER A N 1
ATOM 713 C CA . SER A 1 85 ? -3.704 -2.741 -6.750 1.00 94.38 85 SER A CA 1
ATOM 714 C C . SER A 1 85 ? -2.207 -2.649 -6.990 1.00 94.38 85 SER A C 1
ATOM 716 O O . SER A 1 85 ? -1.429 -2.406 -6.070 1.00 94.38 85 SER A O 1
ATOM 718 N N . ILE A 1 86 ? -1.824 -2.840 -8.247 1.00 94.44 86 ILE A N 1
ATOM 719 C CA . ILE A 1 86 ? -0.567 -2.384 -8.824 1.00 94.44 86 ILE A CA 1
ATOM 720 C C . ILE A 1 86 ? -0.968 -1.532 -10.017 1.00 94.44 86 ILE A C 1
ATOM 722 O O . ILE A 1 86 ? -1.619 -2.039 -10.934 1.00 94.44 86 ILE A O 1
ATOM 726 N N . SER A 1 87 ? -0.619 -0.255 -9.977 1.00 91.50 87 SER A N 1
ATOM 727 C CA . SER A 1 87 ? -1.013 0.742 -10.973 1.00 91.50 87 SER A CA 1
ATOM 728 C C . SER A 1 87 ? 0.083 1.783 -11.136 1.00 91.50 87 SER A C 1
ATOM 730 O O . SER A 1 87 ? 0.878 1.992 -10.221 1.00 91.50 87 SER A O 1
ATOM 732 N N . ASP A 1 88 ? 0.138 2.424 -12.298 1.00 89.50 88 ASP A N 1
ATOM 733 C CA . ASP A 1 88 ? 1.049 3.542 -12.511 1.00 89.50 88 ASP A CA 1
ATOM 734 C C . ASP A 1 88 ? 0.538 4.804 -11.813 1.00 89.50 88 ASP A C 1
ATOM 736 O O . ASP A 1 88 ? -0.665 4.958 -11.582 1.00 89.50 88 ASP A O 1
ATOM 740 N N . THR A 1 89 ? 1.453 5.711 -11.489 1.00 83.81 89 THR A N 1
ATOM 741 C CA . THR A 1 89 ? 1.132 7.065 -11.031 1.00 83.81 89 THR A CA 1
ATOM 742 C C . THR A 1 89 ? 1.918 8.061 -11.863 1.00 83.81 89 THR A C 1
ATOM 744 O O . THR A 1 89 ? 3.074 7.812 -12.201 1.00 83.81 89 THR A O 1
ATOM 747 N N . GLU A 1 90 ? 1.301 9.199 -12.183 1.00 72.81 90 GLU A N 1
ATOM 748 C CA . GLU A 1 90 ? 1.920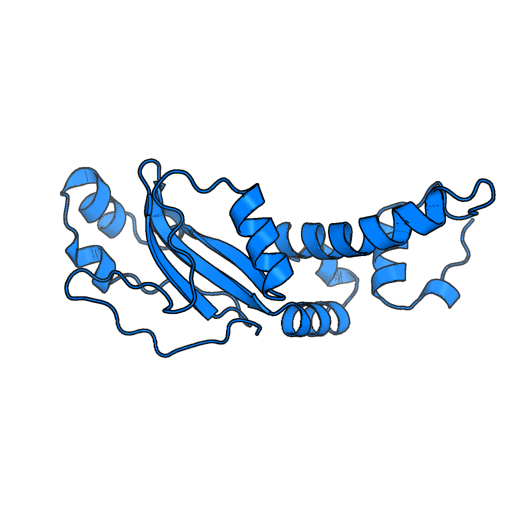 10.200 -13.061 1.00 72.81 90 GLU A CA 1
ATOM 749 C C . GLU A 1 90 ? 3.242 10.745 -12.495 1.00 72.81 90 GLU A C 1
ATOM 751 O O . GLU A 1 90 ? 4.178 11.002 -13.253 1.00 72.81 90 GLU A O 1
ATOM 756 N N . ASP A 1 91 ? 3.332 10.884 -11.169 1.00 70.81 91 ASP A N 1
ATOM 757 C CA . ASP A 1 91 ? 4.452 11.558 -10.506 1.00 70.81 91 ASP A CA 1
ATOM 758 C C . ASP A 1 91 ? 5.551 10.605 -10.004 1.00 70.81 91 ASP A C 1
ATOM 760 O O . ASP A 1 91 ? 6.726 10.975 -10.006 1.00 70.81 91 ASP A O 1
ATOM 764 N N . HIS A 1 92 ? 5.199 9.387 -9.577 1.00 75.12 92 HIS A N 1
ATOM 765 C CA . HIS A 1 92 ? 6.114 8.475 -8.869 1.00 75.12 92 HIS A CA 1
ATOM 766 C C . HIS A 1 92 ? 6.338 7.135 -9.587 1.00 75.12 92 HIS A C 1
ATOM 768 O O . HIS A 1 92 ? 7.072 6.272 -9.095 1.00 75.12 92 HIS A O 1
ATOM 774 N N . GLY A 1 93 ? 5.738 6.949 -10.766 1.00 86.44 93 GLY A N 1
ATOM 775 C CA . GLY A 1 93 ? 5.748 5.672 -11.470 1.00 86.44 93 GLY A CA 1
ATOM 776 C C . GLY A 1 93 ? 4.878 4.619 -10.766 1.00 86.44 93 GLY A C 1
ATOM 777 O O . GLY A 1 93 ? 3.932 4.974 -10.055 1.00 86.44 93 GLY A O 1
ATOM 778 N N . PRO A 1 94 ? 5.174 3.318 -10.931 1.00 92.50 94 PRO A N 1
ATOM 779 C CA . PRO A 1 94 ? 4.328 2.259 -10.415 1.00 92.50 94 PRO A CA 1
ATOM 780 C C . PRO A 1 94 ? 4.246 2.268 -8.895 1.00 92.50 94 PRO A C 1
ATOM 782 O O . PRO A 1 94 ? 5.238 2.413 -8.181 1.00 92.50 94 PRO A O 1
ATOM 785 N N . VAL A 1 95 ? 3.046 2.036 -8.390 1.00 92.38 95 VAL A N 1
ATOM 786 C CA . VAL A 1 95 ? 2.782 1.882 -6.965 1.00 92.38 95 VAL A CA 1
ATOM 787 C C . VAL A 1 95 ? 1.962 0.628 -6.722 1.00 92.38 95 VAL A C 1
ATOM 789 O O . VAL A 1 95 ? 1.202 0.177 -7.580 1.00 92.38 95 VAL A O 1
ATOM 792 N N . ALA A 1 96 ? 2.109 0.073 -5.526 1.00 93.00 96 ALA A N 1
ATOM 793 C CA . ALA A 1 96 ? 1.276 -0.999 -5.027 1.00 93.00 96 ALA A CA 1
ATOM 794 C C . ALA A 1 96 ? 0.459 -0.480 -3.844 1.00 93.00 96 ALA A C 1
ATOM 796 O O . ALA A 1 96 ? 1.015 -0.145 -2.797 1.00 93.00 96 ALA A O 1
ATOM 797 N N . LEU A 1 97 ? -0.862 -0.420 -3.998 1.00 92.06 97 LEU A N 1
ATOM 798 C CA . LEU A 1 97 ? -1.751 -0.164 -2.872 1.00 92.06 97 LEU A CA 1
ATOM 799 C C . LEU A 1 97 ? -1.970 -1.462 -2.110 1.00 92.06 97 LEU A C 1
ATOM 801 O O . LEU A 1 97 ? -2.216 -2.517 -2.695 1.00 92.06 97 LEU A O 1
ATOM 805 N N . THR A 1 98 ? -1.912 -1.377 -0.792 1.00 93.06 98 THR A N 1
ATOM 806 C CA . THR A 1 98 ? -2.117 -2.498 0.122 1.00 93.06 98 THR A CA 1
ATOM 807 C C . THR A 1 98 ? -3.116 -2.111 1.199 1.00 93.06 98 THR A C 1
ATOM 809 O O . THR A 1 98 ? -3.255 -0.934 1.520 1.00 93.06 98 THR A O 1
ATOM 812 N N . ALA A 1 99 ? -3.802 -3.096 1.760 1.00 92.75 99 ALA A N 1
ATOM 813 C CA . ALA A 1 99 ? -4.774 -2.928 2.825 1.00 92.75 99 ALA A CA 1
ATOM 814 C C . ALA A 1 99 ? -4.358 -3.710 4.067 1.00 92.75 99 ALA A C 1
ATOM 816 O O . ALA A 1 99 ? -4.090 -4.906 3.971 1.00 92.75 99 ALA A O 1
ATOM 817 N N . LEU A 1 100 ? -4.386 -3.062 5.229 1.00 89.19 100 LEU A N 1
ATOM 818 C CA . LEU A 1 100 ? -4.295 -3.704 6.539 1.00 89.19 100 LEU A CA 1
ATOM 819 C C . LEU A 1 100 ? -5.679 -3.709 7.197 1.00 89.19 100 LEU A C 1
ATOM 821 O O . LEU A 1 100 ? -6.203 -2.628 7.471 1.00 89.19 100 LEU A O 1
ATOM 825 N N . PRO A 1 101 ? -6.283 -4.878 7.473 1.00 90.69 101 PRO A N 1
ATOM 826 C CA . PRO A 1 101 ? -7.503 -4.950 8.269 1.00 90.69 101 PRO A CA 1
ATOM 827 C C . PRO A 1 101 ? -7.323 -4.321 9.650 1.00 90.69 101 PRO A C 1
ATOM 829 O O . PRO A 1 101 ? -6.332 -4.590 10.334 1.00 90.69 101 PRO A O 1
ATOM 832 N N . LEU A 1 102 ? -8.301 -3.526 10.086 1.00 80.06 102 LEU A N 1
ATOM 833 C CA . LEU A 1 102 ? -8.250 -2.871 11.395 1.00 80.06 102 LEU A CA 1
ATOM 834 C C . LEU A 1 102 ? -8.159 -3.879 12.542 1.00 80.06 102 LEU A C 1
ATOM 836 O O . LEU A 1 102 ? -7.385 -3.673 13.466 1.00 80.06 102 LEU A O 1
ATOM 840 N N . ASP A 1 103 ? -8.851 -5.016 12.454 1.00 79.94 103 ASP A N 1
ATOM 841 C CA . ASP A 1 103 ? -8.793 -6.051 13.491 1.00 79.94 103 ASP A CA 1
ATOM 842 C C . ASP A 1 103 ? -7.410 -6.722 13.587 1.00 79.94 103 ASP A C 1
ATOM 844 O O . ASP A 1 103 ? -7.025 -7.225 14.645 1.00 79.94 103 ASP A O 1
ATOM 848 N N . VAL A 1 104 ? -6.659 -6.762 12.482 1.00 82.56 104 VAL A N 1
ATOM 849 C CA . VAL A 1 104 ? -5.263 -7.216 12.465 1.00 82.56 104 VAL A CA 1
ATOM 850 C C . VAL A 1 104 ? -4.375 -6.150 13.091 1.00 82.56 104 VAL A C 1
ATOM 852 O O . VAL A 1 104 ? -3.543 -6.490 13.934 1.00 82.56 104 VAL A O 1
ATOM 855 N N . LEU A 1 105 ? -4.591 -4.876 12.750 1.00 75.44 105 LEU A N 1
ATOM 856 C CA . LEU A 1 105 ? -3.849 -3.781 13.359 1.00 75.44 105 LEU A CA 1
ATOM 857 C C . LEU A 1 105 ? -4.055 -3.731 14.878 1.00 75.44 105 LEU A C 1
ATOM 859 O O . LEU A 1 105 ? -3.085 -3.652 15.626 1.00 75.44 105 LEU A O 1
ATOM 863 N N . GLU A 1 106 ? -5.298 -3.810 15.347 1.00 71.19 106 GLU A N 1
ATOM 864 C CA . GLU A 1 106 ? -5.636 -3.813 16.773 1.00 71.19 106 GLU A CA 1
ATOM 865 C C . GLU A 1 106 ? -4.910 -4.939 17.516 1.00 71.19 106 GLU A C 1
ATOM 867 O O . GLU A 1 106 ? -4.355 -4.725 18.594 1.00 71.19 106 GLU A O 1
ATOM 872 N N . LYS A 1 107 ? -4.848 -6.138 16.920 1.00 73.31 107 LYS A N 1
ATOM 873 C CA . LYS A 1 107 ? -4.101 -7.273 17.482 1.00 73.31 107 LYS A CA 1
ATOM 874 C C . LYS A 1 107 ? -2.600 -7.004 17.518 1.00 73.31 107 LYS A C 1
ATOM 876 O O . LYS A 1 107 ? -1.971 -7.346 18.516 1.00 73.31 107 LYS A O 1
ATOM 881 N N . GLN A 1 108 ? -2.034 -6.412 16.465 1.00 70.56 108 GLN A N 1
ATOM 882 C CA . GLN A 1 108 ? -0.617 -6.042 16.424 1.00 70.56 108 GLN A CA 1
ATOM 883 C C . GLN A 1 108 ? -0.296 -5.007 17.509 1.00 70.56 108 GLN A C 1
ATOM 885 O O . GLN A 1 108 ? 0.641 -5.207 18.280 1.00 70.56 108 GLN A O 1
ATOM 890 N N . ILE A 1 109 ? -1.110 -3.956 17.646 1.00 65.06 109 ILE A N 1
ATOM 891 C CA . ILE A 1 109 ? -0.952 -2.929 18.685 1.00 65.06 109 ILE A CA 1
ATOM 892 C C . ILE A 1 109 ? -1.054 -3.556 20.078 1.00 65.06 109 ILE A C 1
ATOM 894 O O . ILE A 1 109 ? -0.161 -3.357 20.896 1.00 65.06 109 ILE A O 1
ATOM 898 N N . ALA A 1 110 ? -2.079 -4.374 20.333 1.00 64.38 110 ALA A N 1
ATOM 899 C CA . ALA A 1 110 ? -2.283 -5.025 21.629 1.00 64.38 110 ALA A CA 1
ATOM 900 C C . ALA A 1 110 ? -1.138 -5.976 22.030 1.00 64.38 110 ALA A C 1
ATOM 902 O O . ALA A 1 110 ? -0.971 -6.286 23.210 1.00 64.38 110 ALA A O 1
ATOM 903 N N . GLN A 1 111 ? -0.368 -6.465 21.056 1.00 68.56 111 GLN A N 1
ATOM 904 C CA . GLN A 1 111 ? 0.786 -7.339 21.269 1.00 68.56 111 GLN A CA 1
ATOM 905 C C . GLN A 1 111 ? 2.120 -6.582 21.273 1.00 68.56 111 GLN A C 1
ATOM 907 O O . GLN A 1 111 ? 3.134 -7.163 21.662 1.00 68.56 111 GLN A O 1
ATOM 912 N N . THR A 1 112 ? 2.137 -5.308 20.868 1.00 62.47 112 THR A N 1
ATOM 913 C CA . THR A 1 112 ? 3.354 -4.497 20.786 1.00 62.47 112 THR A CA 1
ATOM 914 C C . THR A 1 112 ? 3.743 -3.987 22.178 1.00 62.47 112 THR A C 1
ATOM 916 O O . THR A 1 112 ? 2.957 -3.283 22.817 1.00 62.47 112 THR A O 1
ATOM 919 N N . PRO A 1 113 ? 4.954 -4.299 22.676 1.00 59.41 113 PRO A N 1
ATOM 920 C 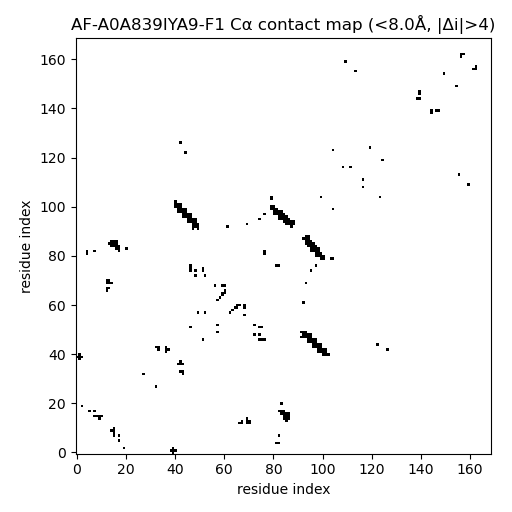CA . PRO A 1 113 ? 5.446 -3.743 23.931 1.00 59.41 113 PRO A CA 1
ATOM 921 C C . PRO A 1 113 ? 5.544 -2.207 23.871 1.00 59.41 113 PRO A C 1
ATOM 923 O O . PRO A 1 113 ? 5.913 -1.675 22.821 1.00 59.41 113 PRO A O 1
ATOM 926 N N . PRO A 1 114 ? 5.280 -1.475 24.971 1.00 53.03 114 PRO A N 1
ATOM 927 C CA . PRO A 1 114 ? 5.316 -0.009 24.993 1.00 53.03 114 PRO A CA 1
ATOM 928 C C . PRO A 1 114 ? 6.608 0.610 24.442 1.00 53.03 114 PRO A C 1
ATOM 930 O O . PRO A 1 114 ? 6.563 1.624 23.752 1.00 53.03 114 PRO A O 1
ATOM 933 N N . GLU A 1 115 ? 7.748 -0.028 24.693 1.00 57.50 115 GLU A N 1
ATOM 934 C CA . GLU A 1 115 ? 9.077 0.370 24.220 1.00 57.50 115 GLU A CA 1
ATOM 935 C C . GLU A 1 115 ? 9.300 0.177 22.708 1.00 57.50 115 GLU A C 1
ATOM 937 O O . GLU A 1 115 ? 10.321 0.592 22.171 1.00 57.50 115 GLU A O 1
ATOM 942 N N . GLN A 1 116 ? 8.365 -0.465 22.005 1.00 57.16 116 GLN A N 1
ATOM 943 C CA . GLN A 1 116 ? 8.423 -0.677 20.556 1.00 57.16 116 GLN A CA 1
ATOM 944 C C . GLN A 1 116 ? 7.393 0.166 19.793 1.00 57.16 116 GLN A C 1
ATOM 946 O O . GLN A 1 116 ? 7.468 0.245 18.570 1.00 57.16 116 GLN A O 1
ATOM 951 N N . ILE A 1 117 ? 6.483 0.851 20.496 1.00 51.41 117 ILE A N 1
ATOM 952 C CA . ILE A 1 117 ? 5.421 1.677 19.896 1.00 51.41 117 ILE A CA 1
ATOM 953 C C . ILE A 1 117 ? 5.996 2.852 19.098 1.00 51.41 117 ILE A C 1
ATOM 955 O O . ILE A 1 117 ? 5.470 3.207 18.047 1.00 51.41 117 ILE A O 1
ATOM 959 N N . GLU A 1 118 ? 7.106 3.431 19.555 1.00 49.34 118 GLU A N 1
ATOM 960 C CA . GLU A 1 118 ? 7.814 4.510 18.853 1.00 49.34 118 GLU A CA 1
ATOM 961 C C . GLU A 1 118 ? 8.432 4.079 17.512 1.00 49.34 118 GLU A C 1
ATOM 963 O O . GLU A 1 118 ? 8.749 4.931 16.685 1.00 49.34 118 GLU A O 1
ATOM 968 N N . ASN A 1 119 ? 8.536 2.768 17.269 1.00 53.91 119 ASN A N 1
ATOM 969 C CA . ASN A 1 119 ? 9.008 2.201 16.007 1.00 53.91 119 ASN A CA 1
ATOM 970 C C . ASN A 1 119 ? 7.861 1.779 15.073 1.00 53.91 119 ASN A C 1
ATOM 972 O O . ASN A 1 119 ? 8.128 1.267 13.984 1.00 53.91 119 ASN A O 1
ATOM 976 N N . LEU A 1 120 ? 6.596 1.959 15.476 1.00 54.03 120 LEU A N 1
ATOM 977 C CA . LEU A 1 120 ? 5.461 1.671 14.602 1.00 54.03 120 LEU A CA 1
ATOM 978 C C . LEU A 1 120 ? 5.389 2.692 13.454 1.00 54.03 120 LEU A C 1
ATOM 980 O O . LEU A 1 120 ? 5.711 3.869 13.652 1.00 54.03 120 LEU A O 1
ATOM 984 N N . PRO A 1 121 ? 4.926 2.283 12.257 1.00 51.97 121 PRO A N 1
ATOM 985 C CA . PRO A 1 121 ? 4.742 3.202 11.142 1.00 51.97 121 PRO A CA 1
ATOM 986 C C . PRO A 1 121 ? 3.847 4.394 11.533 1.00 51.97 121 PRO A C 1
ATOM 988 O O . PRO A 1 121 ? 2.811 4.197 12.173 1.00 51.97 121 PRO A O 1
ATOM 991 N N . PRO A 1 122 ? 4.166 5.634 11.116 1.00 47.41 122 PRO A N 1
ATOM 992 C CA . PRO A 1 122 ? 3.341 6.806 11.420 1.00 47.41 122 PRO A CA 1
ATOM 993 C C . PRO A 1 122 ? 1.872 6.669 10.989 1.00 47.41 122 PRO A C 1
ATOM 995 O O . PRO A 1 122 ? 0.996 7.214 11.654 1.00 47.41 122 PRO A O 1
ATOM 998 N N . SER A 1 123 ? 1.595 5.906 9.925 1.00 48.53 123 SER A N 1
ATOM 999 C CA . SER A 1 123 ? 0.239 5.577 9.456 1.00 48.53 123 SER A CA 1
ATOM 1000 C C . SER A 1 123 ? -0.555 4.723 10.451 1.00 48.53 123 SER A C 1
ATOM 1002 O O . SER A 1 123 ? -1.765 4.887 10.590 1.00 48.53 123 SER A O 1
ATOM 1004 N N . THR A 1 124 ? 0.128 3.835 11.176 1.00 50.72 124 THR A N 1
ATOM 1005 C CA . THR A 1 124 ? -0.449 3.006 12.241 1.00 50.72 124 THR A CA 1
ATOM 1006 C C . THR A 1 124 ? -0.844 3.866 13.436 1.00 50.72 124 THR A C 1
ATOM 1008 O O . THR A 1 124 ? -1.955 3.754 13.954 1.00 50.72 124 THR A O 1
ATOM 1011 N N . LEU A 1 125 ? 0.050 4.774 13.834 1.00 51.41 125 LEU A N 1
ATOM 1012 C CA . LEU A 1 125 ? -0.197 5.710 14.924 1.00 51.41 125 LEU A CA 1
ATOM 1013 C C . LEU A 1 125 ? -1.311 6.694 14.557 1.00 51.41 125 LEU A C 1
ATOM 1015 O O . LEU A 1 125 ? -2.212 6.896 15.358 1.00 51.41 125 LEU A O 1
ATOM 1019 N N . SER A 1 126 ? -1.319 7.261 13.346 1.00 47.47 126 SER A N 1
ATOM 1020 C CA . SER A 1 126 ? -2.322 8.259 12.954 1.00 47.47 126 SER A CA 1
ATOM 1021 C C . SER A 1 126 ? -3.751 7.722 12.967 1.00 47.47 126 SER A C 1
ATOM 1023 O O . SER A 1 126 ? -4.659 8.471 13.300 1.00 47.47 126 SER A O 1
ATOM 1025 N N . ILE A 1 127 ? -3.968 6.446 12.642 1.00 47.97 127 ILE A N 1
ATOM 1026 C CA . ILE A 1 127 ? -5.317 5.863 12.570 1.00 47.97 127 ILE A CA 1
ATOM 1027 C C . ILE A 1 127 ? -5.811 5.411 13.943 1.00 47.97 127 ILE A C 1
ATOM 1029 O O . ILE A 1 127 ? -6.947 5.733 14.294 1.00 47.97 127 ILE A O 1
ATOM 1033 N N . ALA A 1 128 ? -4.937 4.806 14.757 1.00 46.88 128 ALA A N 1
ATOM 1034 C CA . ALA A 1 128 ? -5.221 4.562 16.172 1.00 46.88 128 ALA A CA 1
ATOM 1035 C C . ALA A 1 128 ? -5.535 5.879 16.910 1.00 46.88 128 ALA A C 1
ATOM 1037 O O . ALA A 1 128 ? -6.475 5.953 17.695 1.00 46.88 128 ALA A O 1
ATOM 1038 N N . LEU A 1 129 ? -4.805 6.954 16.584 1.00 48.91 129 LEU A N 1
ATOM 1039 C CA . LEU A 1 129 ? -5.053 8.303 17.093 1.00 48.91 129 LEU A CA 1
ATOM 1040 C C . LEU A 1 129 ? -6.354 8.918 16.560 1.00 48.91 129 LEU A C 1
ATOM 1042 O O . LEU A 1 129 ? -7.000 9.650 17.299 1.00 48.91 129 LEU A O 1
ATOM 1046 N N . GLN A 1 130 ? -6.744 8.670 15.306 1.00 45.84 130 GLN A N 1
ATOM 1047 C CA . GLN A 1 130 ? -7.942 9.268 14.701 1.00 45.84 130 GLN A CA 1
ATOM 1048 C C . GLN A 1 130 ? -9.237 8.623 15.224 1.00 45.84 130 GLN A C 1
ATOM 1050 O O . GLN A 1 130 ? -10.181 9.345 15.532 1.00 45.84 130 GLN A O 1
ATOM 1055 N N . GLN A 1 131 ? -9.273 7.294 15.368 1.00 46.34 131 GLN A N 1
ATOM 1056 C CA . GLN A 1 131 ? -10.422 6.575 15.941 1.00 46.34 131 GLN A CA 1
ATOM 1057 C C . GLN A 1 131 ? -10.637 6.946 17.416 1.00 46.34 131 GLN A C 1
ATOM 1059 O O . GLN A 1 131 ? -11.762 7.194 17.844 1.00 46.34 131 GLN A O 1
ATOM 1064 N N . GLU A 1 132 ? -9.546 7.075 18.176 1.00 47.97 132 GLU A N 1
ATOM 1065 C CA . GLU A 1 132 ? -9.583 7.557 19.559 1.00 47.97 132 GLU A CA 1
ATOM 1066 C C . GLU A 1 132 ? -9.868 9.059 19.639 1.00 47.97 132 GLU A C 1
ATOM 1068 O O . GLU A 1 132 ? -10.522 9.485 20.578 1.00 47.97 132 GLU A O 1
ATOM 1073 N N . LYS A 1 133 ? -9.452 9.881 18.663 1.00 40.25 133 LYS A N 1
ATOM 1074 C CA . LYS A 1 133 ? -9.795 11.313 18.603 1.00 40.25 133 LYS A CA 1
ATOM 1075 C C . LYS A 1 133 ? -11.300 11.516 18.486 1.00 40.25 133 LYS A C 1
ATOM 1077 O O . LYS A 1 133 ? -11.815 12.393 19.169 1.00 40.25 133 LYS A O 1
ATOM 1082 N N . ASP A 1 134 ? -11.997 10.724 17.677 1.00 38.97 134 ASP A N 1
ATOM 1083 C CA . ASP A 1 134 ? -13.454 10.829 17.549 1.00 38.97 134 ASP A CA 1
ATOM 1084 C C . ASP A 1 134 ? -14.154 10.400 18.861 1.00 38.97 134 ASP A C 1
ATOM 1086 O O . ASP A 1 134 ? -15.068 11.081 19.318 1.00 38.97 134 ASP A O 1
ATOM 1090 N N . CYS A 1 135 ? -13.633 9.376 19.552 1.00 40.00 135 CYS A N 1
ATOM 1091 C CA . CYS A 1 135 ? -14.074 8.971 20.900 1.00 40.00 135 CYS A CA 1
ATOM 1092 C C . CYS A 1 135 ? -13.757 10.021 21.989 1.00 40.00 135 CYS A C 1
ATOM 1094 O O . CYS A 1 135 ? -14.557 10.284 22.889 1.00 40.00 135 CYS A O 1
ATOM 1096 N N . LEU A 1 136 ? -12.575 10.638 21.912 1.00 38.69 136 LEU A N 1
ATOM 1097 C CA . LEU A 1 136 ? -12.086 11.648 22.844 1.00 38.69 136 LEU A CA 1
ATOM 1098 C C . LEU A 1 136 ? -12.811 12.969 22.655 1.00 38.69 136 LEU A C 1
ATOM 1100 O O . LEU A 1 136 ? -13.060 13.614 23.659 1.00 38.69 136 LEU A O 1
ATOM 1104 N N . VAL A 1 137 ? -13.157 13.380 21.431 1.00 38.75 137 VAL A N 1
ATOM 1105 C CA . VAL A 1 137 ? -13.878 14.635 21.152 1.00 38.75 137 VAL A CA 1
ATOM 1106 C C . VAL A 1 137 ? -15.229 14.653 21.862 1.00 38.75 137 VAL A C 1
ATOM 1108 O O . VAL A 1 137 ? -15.537 15.650 22.515 1.00 38.75 137 VAL A O 1
ATOM 1111 N N . ASP A 1 138 ? -15.976 13.549 21.838 1.00 43.16 138 ASP A N 1
ATOM 1112 C CA . ASP A 1 138 ? -17.249 13.445 22.561 1.00 43.16 138 ASP A CA 1
ATOM 1113 C C . ASP A 1 138 ? -17.056 13.560 24.087 1.00 43.16 138 ASP A C 1
ATOM 1115 O O . ASP A 1 138 ? -17.830 14.238 24.761 1.00 43.16 138 ASP A O 1
ATOM 1119 N N . TYR A 1 139 ? -15.967 13.002 24.631 1.00 42.28 139 TYR A N 1
ATOM 1120 C CA . TYR A 1 139 ? -15.617 13.092 26.058 1.00 42.28 139 TYR A CA 1
ATOM 1121 C C . TYR A 1 139 ? -14.941 14.416 26.475 1.00 42.28 139 TYR A C 1
ATOM 1123 O O . TYR A 1 139 ? -15.025 14.813 27.635 1.00 42.28 139 TYR A O 1
ATOM 1131 N N . TYR A 1 140 ? -14.241 15.110 25.573 1.00 35.91 140 TYR A N 1
ATOM 1132 C CA . TYR A 1 140 ? -13.497 16.356 25.835 1.00 35.91 140 TYR A CA 1
ATOM 1133 C C . TYR A 1 140 ? -14.390 17.601 25.819 1.00 35.91 140 TYR A C 1
ATOM 1135 O O . TYR A 1 140 ? -14.000 18.651 26.346 1.00 35.91 140 TYR A O 1
ATOM 1143 N N . LEU A 1 141 ? -15.537 17.509 25.138 1.00 44.88 141 LEU A N 1
ATOM 1144 C CA . LEU A 1 141 ? -16.511 18.591 25.007 1.00 44.88 141 LEU A CA 1
ATOM 1145 C C . LEU A 1 141 ? -17.408 18.736 26.243 1.00 44.88 141 LEU A C 1
ATOM 1147 O O . LEU A 1 141 ? -18.023 19.789 26.410 1.00 44.88 141 LEU A O 1
ATOM 1151 N N . GLU A 1 142 ? -17.434 17.751 27.144 1.00 48.72 142 GLU A N 1
ATOM 1152 C CA . GLU A 1 142 ? -18.009 17.931 28.477 1.00 48.72 142 GLU A CA 1
ATOM 1153 C C . GLU A 1 142 ? -17.080 18.824 29.325 1.00 48.72 142 GLU A C 1
ATOM 1155 O O . GLU A 1 142 ? -15.877 18.571 29.445 1.00 48.72 142 GLU A O 1
ATOM 1160 N N . GLU A 1 143 ? -17.617 19.915 29.890 1.00 46.16 143 GLU A N 1
ATOM 1161 C CA . GLU A 1 143 ? -16.822 20.977 30.538 1.00 46.16 143 GLU A CA 1
ATOM 1162 C C . GLU A 1 143 ? -15.998 20.509 31.755 1.00 46.16 143 GLU A C 1
ATOM 1164 O O . GLU A 1 143 ? -15.044 21.192 32.127 1.00 46.16 143 GLU A O 1
ATOM 1169 N N . ASP A 1 144 ? -16.284 19.321 32.293 1.00 45.94 144 ASP A N 1
ATOM 1170 C CA . ASP A 1 144 ? -15.644 18.742 33.481 1.00 45.94 144 ASP A CA 1
ATOM 1171 C C . ASP A 1 144 ? -14.697 17.560 33.186 1.00 45.94 144 ASP A C 1
ATOM 1173 O O . ASP A 1 144 ? -14.326 16.823 34.100 1.00 45.94 144 ASP A O 1
ATOM 1177 N N . CYS A 1 145 ? -14.268 17.348 31.935 1.00 41.00 145 CYS A N 1
ATOM 1178 C CA . CYS A 1 145 ? -13.357 16.244 31.619 1.00 41.00 145 CYS A CA 1
ATOM 1179 C C . CYS A 1 145 ? -11.960 16.454 32.257 1.00 41.00 145 CYS A C 1
ATOM 1181 O O . CYS A 1 145 ? -11.214 17.344 31.830 1.00 41.00 145 CYS A O 1
ATOM 1183 N N . PRO A 1 146 ? -11.537 15.622 33.236 1.00 43.38 146 PRO A N 1
ATOM 1184 C CA . PRO A 1 146 ? -10.264 15.799 33.948 1.00 43.38 146 PRO A CA 1
ATOM 1185 C C . PRO A 1 146 ? -9.038 15.463 33.082 1.00 43.38 146 PRO A C 1
ATOM 1187 O O . PRO A 1 146 ? -7.900 15.646 33.507 1.00 43.38 146 PRO A O 1
ATOM 1190 N N . TYR A 1 147 ? -9.258 14.988 31.855 1.00 45.12 147 TYR A N 1
ATOM 1191 C CA . TYR A 1 147 ? -8.230 14.494 30.943 1.00 45.12 147 TYR A CA 1
ATOM 1192 C C . TYR A 1 147 ? -7.855 15.512 29.852 1.00 45.12 147 TYR A C 1
ATOM 1194 O O . TYR A 1 147 ? -7.145 15.173 28.908 1.00 45.12 147 TYR A O 1
ATOM 1202 N N . LYS A 1 148 ? -8.270 16.783 30.009 1.00 43.34 148 LYS A N 1
ATOM 1203 C CA . LYS A 1 148 ? -8.150 17.861 29.008 1.00 43.34 148 LYS A CA 1
ATOM 1204 C C . LYS A 1 148 ? -6.712 18.266 28.607 1.00 43.34 148 LYS A C 1
ATOM 1206 O O . LYS A 1 148 ? -6.533 19.114 27.731 1.00 43.34 148 LYS A O 1
ATOM 1211 N N . GLY A 1 149 ? -5.687 17.645 29.196 1.00 42.81 149 GLY A N 1
ATOM 1212 C CA . GLY A 1 149 ? -4.265 17.933 28.969 1.00 42.81 149 GLY A CA 1
ATOM 1213 C C . GLY A 1 149 ? -3.384 16.704 28.720 1.00 42.81 149 GLY A C 1
ATOM 1214 O O . GLY A 1 149 ? -2.229 16.706 29.141 1.00 42.81 149 GLY A O 1
ATOM 1215 N N . PHE A 1 150 ? -3.897 15.638 28.099 1.00 48.12 150 PHE A N 1
ATOM 1216 C CA . PHE A 1 150 ? -3.124 14.399 27.935 1.00 48.12 150 PHE A CA 1
ATOM 1217 C C . PHE A 1 150 ? -1.938 14.548 26.958 1.00 48.12 150 PHE A C 1
ATOM 1219 O O . PHE A 1 150 ? -2.085 14.986 25.820 1.00 48.12 150 PHE A O 1
ATOM 1226 N N . ASN A 1 151 ? -0.745 14.150 27.418 1.00 45.12 151 ASN A N 1
ATOM 1227 C CA . ASN A 1 151 ? 0.463 13.945 26.609 1.00 45.12 151 ASN A CA 1
ATOM 1228 C C . ASN A 1 151 ? 0.354 12.602 25.848 1.00 45.12 151 ASN A C 1
ATOM 1230 O O . ASN A 1 151 ? -0.283 11.669 26.335 1.00 45.12 151 ASN A O 1
ATOM 1234 N N . TYR A 1 152 ? 1.014 12.500 24.690 1.00 43.22 152 TYR A N 1
ATOM 1235 C CA . TYR A 1 152 ? 1.259 11.286 23.892 1.00 43.22 152 TYR A CA 1
ATOM 1236 C C . TYR A 1 152 ? 1.450 9.993 24.719 1.00 43.22 152 TYR A C 1
ATOM 1238 O O . TYR A 1 152 ? 0.874 8.959 24.392 1.00 43.22 152 TYR A O 1
ATOM 1246 N N . ILE A 1 153 ? 2.173 10.059 25.844 1.00 40.00 153 ILE A N 1
ATOM 1247 C CA . ILE A 1 153 ? 2.400 8.925 26.763 1.00 40.00 153 ILE A CA 1
ATOM 1248 C C . ILE A 1 153 ? 1.099 8.410 27.397 1.00 40.00 153 ILE A C 1
ATOM 1250 O O . ILE A 1 153 ? 0.882 7.203 27.504 1.00 40.00 153 ILE A O 1
ATOM 1254 N N . CYS A 1 154 ? 0.212 9.309 27.816 1.00 44.22 154 CYS A N 1
ATOM 1255 C CA . CYS A 1 154 ? -1.038 8.926 28.455 1.00 44.22 154 CYS A CA 1
ATOM 1256 C C . 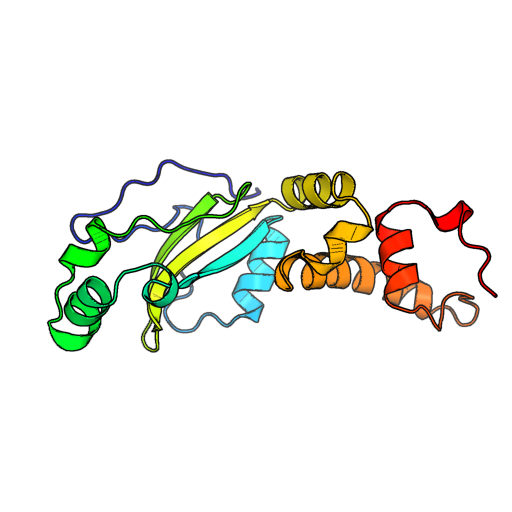CYS A 1 154 ? -2.053 8.382 27.442 1.00 44.22 154 CYS A C 1
ATOM 1258 O O . CYS A 1 154 ? -2.868 7.535 27.793 1.00 44.22 154 CYS A O 1
ATOM 1260 N N . LEU A 1 155 ? -1.964 8.819 26.182 1.00 54.00 155 LEU A N 1
ATOM 1261 C CA . LEU A 1 155 ? -2.762 8.279 25.085 1.00 54.00 155 LEU A CA 1
ATOM 1262 C C . LEU A 1 155 ? -2.331 6.847 24.728 1.00 54.00 155 LEU A C 1
ATOM 1264 O O . LEU A 1 155 ? -3.170 5.969 24.561 1.00 54.00 155 LEU A O 1
ATOM 1268 N N . ILE A 1 156 ? -1.021 6.578 24.733 1.00 51.34 156 ILE A N 1
ATOM 1269 C CA . ILE A 1 156 ? -0.464 5.223 24.596 1.00 51.34 156 ILE A CA 1
ATOM 1270 C C . ILE A 1 156 ? -0.926 4.309 25.741 1.00 51.34 156 ILE A C 1
ATOM 1272 O O . ILE A 1 156 ? -1.231 3.137 25.526 1.00 51.34 156 ILE A O 1
ATOM 12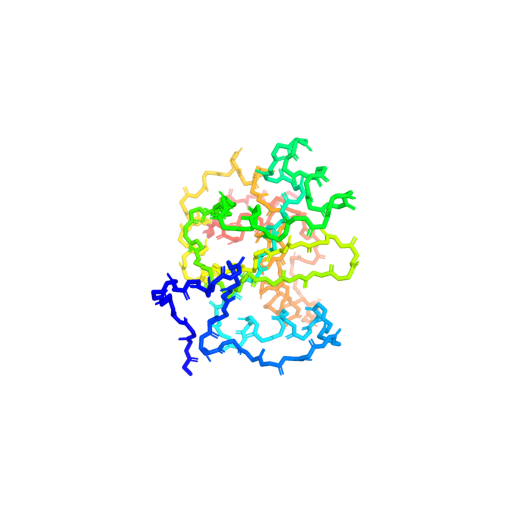76 N N . ALA A 1 157 ? -1.002 4.813 26.970 1.00 46.62 157 ALA A N 1
ATOM 1277 C CA . ALA A 1 157 ? -1.505 4.029 28.096 1.00 46.62 157 ALA A CA 1
ATOM 1278 C C . ALA A 1 157 ? -3.020 3.775 28.045 1.00 46.62 157 ALA A C 1
ATOM 1280 O O . ALA A 1 157 ? -3.481 2.742 28.541 1.00 46.62 157 ALA A O 1
ATOM 1281 N N . LEU A 1 158 ? -3.768 4.696 27.427 1.00 50.19 158 LEU A N 1
ATOM 1282 C CA . LEU A 1 158 ? -5.189 4.550 27.115 1.00 50.19 158 LEU A CA 1
ATOM 1283 C C . LEU A 1 158 ? -5.400 3.408 26.108 1.00 50.19 158 LEU A C 1
ATOM 1285 O O . LEU A 1 158 ? -6.130 2.468 26.413 1.00 50.19 158 LEU A O 1
ATOM 1289 N N . ILE A 1 159 ? -4.644 3.426 25.001 1.00 52.94 159 ILE A N 1
ATOM 1290 C CA . ILE A 1 159 ? -4.607 2.368 23.972 1.00 52.94 159 ILE A CA 1
ATOM 1291 C C . ILE A 1 159 ? -4.284 0.997 24.589 1.00 52.94 159 ILE A C 1
ATOM 1293 O O . ILE A 1 159 ? -4.832 -0.025 24.189 1.00 52.94 159 ILE A O 1
ATOM 1297 N N . ASN A 1 160 ? -3.432 0.963 25.615 1.00 52.09 160 ASN A N 1
ATOM 1298 C CA . ASN A 1 160 ? -3.014 -0.275 26.273 1.00 52.09 160 ASN A CA 1
ATOM 1299 C C . ASN A 1 160 ? -3.921 -0.728 27.438 1.00 52.09 160 ASN A C 1
ATOM 1301 O O . ASN A 1 160 ? -3.574 -1.672 28.149 1.00 52.09 160 ASN A O 1
ATOM 1305 N N . GLY A 1 161 ? -5.059 -0.068 27.695 1.00 43.75 161 GLY A N 1
ATOM 1306 C CA . GLY A 1 161 ? -5.986 -0.449 28.773 1.00 43.75 161 GLY A CA 1
ATOM 1307 C C . GLY A 1 161 ? -5.405 -0.328 30.192 1.00 43.75 161 GLY A C 1
ATOM 1308 O O . GLY A 1 161 ? -5.948 -0.896 31.143 1.00 43.75 161 GLY A O 1
ATOM 1309 N N . LYS A 1 162 ? -4.302 0.416 30.364 1.00 46.88 162 LYS A N 1
ATOM 1310 C CA . LYS A 1 162 ? -3.520 0.500 31.613 1.00 46.88 162 LYS A CA 1
ATOM 1311 C C . LYS A 1 162 ? -3.813 1.732 32.468 1.00 46.88 162 LYS A C 1
ATOM 1313 O O . LYS A 1 162 ? -3.037 2.078 33.355 1.00 46.88 162 LYS A O 1
ATOM 1318 N N . LEU A 1 163 ? -4.972 2.359 32.273 1.00 43.22 163 LEU A N 1
ATOM 1319 C CA . LEU A 1 163 ? -5.404 3.566 32.992 1.00 43.22 163 LEU A CA 1
ATOM 1320 C C . LEU A 1 163 ? -5.279 3.481 34.529 1.00 43.22 163 LEU A C 1
ATOM 1322 O O . LEU A 1 163 ? -5.090 4.500 35.178 1.00 43.22 163 LEU A O 1
ATOM 1326 N N . LYS A 1 164 ? -5.346 2.283 35.127 1.00 45.56 164 LYS A N 1
ATOM 1327 C CA . LYS A 1 164 ? -5.245 2.096 36.588 1.00 45.56 164 LYS A CA 1
ATOM 1328 C C . LYS A 1 164 ? -3.825 2.185 37.159 1.00 45.56 164 LYS A C 1
ATOM 1330 O O . LYS A 1 164 ? -3.691 2.226 38.377 1.00 45.56 164 LYS A O 1
ATOM 1335 N N . GLU A 1 165 ? -2.793 2.184 36.321 1.00 45.12 165 GLU A N 1
ATOM 1336 C CA . GLU A 1 165 ? -1.387 2.170 36.758 1.00 45.12 165 GLU A CA 1
ATOM 1337 C C . GLU A 1 165 ? -0.704 3.541 36.635 1.00 45.12 165 GLU A C 1
ATOM 1339 O O . GLU A 1 165 ? 0.435 3.698 37.068 1.00 45.12 165 GLU A O 1
ATOM 1344 N N . ILE A 1 166 ? -1.392 4.546 36.082 1.00 41.56 166 ILE A N 1
ATOM 1345 C CA . ILE A 1 166 ? -0.865 5.908 35.973 1.00 41.56 166 ILE A CA 1
ATOM 1346 C C . ILE A 1 166 ? -1.422 6.750 37.117 1.00 41.56 166 ILE A C 1
ATOM 1348 O O . ILE A 1 166 ? -2.556 7.221 37.072 1.00 41.56 166 ILE A O 1
ATOM 1352 N N . GLU A 1 167 ? -0.597 6.977 38.137 1.00 39.47 167 GLU A N 1
ATOM 1353 C CA . GLU A 1 167 ? -0.773 8.127 39.022 1.00 39.47 167 GLU A CA 1
ATOM 1354 C C . GLU A 1 167 ? -0.377 9.383 38.231 1.00 39.47 167 GLU A C 1
ATOM 1356 O O . GLU A 1 167 ? 0.803 9.689 38.058 1.00 39.47 167 GLU A O 1
ATOM 1361 N N . CYS A 1 168 ? -1.371 10.081 37.673 1.00 35.44 168 CYS A N 1
ATOM 1362 C CA . CYS A 1 168 ? -1.168 11.406 37.096 1.00 35.44 168 CYS A CA 1
ATOM 1363 C C . CYS A 1 168 ? -0.783 12.379 38.223 1.00 35.44 168 CYS A C 1
ATOM 1365 O O . CYS A 1 168 ? -1.586 12.617 39.126 1.00 35.44 168 CYS A O 1
ATOM 1367 N N . LEU A 1 169 ? 0.444 12.905 38.168 1.00 31.30 169 LEU A N 1
ATOM 1368 C CA . LEU A 1 169 ? 0.907 14.043 38.971 1.00 31.30 169 LEU A CA 1
ATOM 1369 C C . LEU A 1 169 ? 0.367 15.365 38.421 1.00 31.30 169 LEU A C 1
ATOM 1371 O O . LEU A 1 169 ? 0.352 15.515 37.177 1.00 31.30 169 LEU A O 1
#

=== Feature glossary ===
Feature key, reading from the visual/contextual features back to the raw sequence:

Rendered structure images. Structure images are PyMOL renders from six orthogonal camera directions. Cartoon representation draws helices as coils and strands as arrows; sticks shows the backbone as bonds; surface shows the solvent-excluded envelope. Rainbow coloring maps sequence position to hue (blue→red, N→C); chain coloring assigns a distinct color per polypeptide.

Contact-map, Ramachandran, and PAE plots. Three diagnostic plots accompany the record. The Cα contact map visualizes the tertiary structure as a 2D adjacency matrix (8 Å cutoff, sequence-local contacts suppressed). The Ramachandran plot shows the distribution of backbone (φ, ψ) torsions, with points in the α and β basins reflecting secondary structure content. The PAE plot shows AlphaFold's inter-residue confidence as a color matrix.

InterPro / GO / CATH / organism. The annotation block draws on four external resources. InterPro: which protein families and domains the sequence belongs to. GO: standardized terms for what the protein does, what process it participates in, and where in the cell it acts. CATH: which structural fold it has in the CATH hierarchy. Organism: the species of origin.

Nearest PDB structures. Structural nearest neighbors (via Foldseek easy-search vs the PDB). Reported per hit: target PDB id, E-value, and alignment TM-score. A TM-score above ~0.5 is the conventional threshold for 'same fold'.

Predicted aligned error. Predicted aligned error is AlphaFold's pairwise confidence. Unlike pLDDT (per-residue), PAE is per-residue-pair and captures whether two parts of the structure are correctly placed relative to each other. Units are ångströms of expected positional error.

Solvent-accessible surface area. SASA measures how much of the protein is reachable by solvent. It is computed by rolling a water-sized probe over the atomic surface and summing the exposed area (Å²). Per-residue SASA distinguishes core (buried, low SASA) from surface (exposed, high SASA) residues; total SASA is a whole-molecule size measure.

B-factor. Crystallographic B-factors measure how much each atom's electron density is smeared out, in Å². They rise in mobile loops and surface residues and fall in the buried interior. In AlphaFold models this column is repurposed to hold pLDDT instead.

pLDDT. For AlphaFold models, the B-factor field carries pLDDT — the model's own estimate of local accuracy on a 0–100 scale. Regions with pLDDT<50 should be treated as essentially unmodeled; they often correspond to intrinsically disordered segments.

Backbone torsions (φ/ψ). φ (phi) and ψ (psi) are the two rotatable backbone dihedrals per residue: φ is the C(i-1)–N–Cα–C torsion, ψ is the N–Cα–C–N(i+1) torsion, both in degrees on (−180°, 180°]. α-helical residues cluster near (−60°, −45°); β-strand residues near (−120°, +130°). A Ramachandran plot is simply a scatter of (φ, ψ) for every residue.

Radius of gyration, Cα contacts, bounding box. Radius of gyration (Rg) is the root-mean-square distance of Cα atoms from their centroid — a single number for overall size and compactness. A globular domain of N residues has Rg ≈ 2.2·N^0.38 Å; an extended or disordered chain has a much larger Rg. The Cα contact count is the number of residue pairs whose Cα atoms are within 8 Å and are more than four positions apart in sequence — a standard proxy for tertiary packing density. The bounding box is the smallest axis-aligned box enclosing all Cα atoms.

Secondary structure (3-state, P-SEA). Three-state secondary structure (P-SEA) collapses the eight DSSP classes into helix (a), strand (b), and coil (c). P-SEA assigns these from Cα geometry alone — distances and angles — without requiring backbone oxygens, so it works on any Cα trace.

Secondary structure (8-state, DSSP). Secondary structure is the local, repeating backbone conformation. DSSP classifies it into eight states by reading the hydrogen-bond network: three helix types (H, G, I), two β types (E, B), two non-regular types (T, S), and unstructured coil (-).

Foldseek 3Di. The Foldseek 3Di string encodes local tertiary geometry as a 20-letter alphabet — one character per residue — derived from the relative positions of nearby Cα atoms. Unlike the amino-acid sequence, 3Di is a direct function of the 3D structure, so two proteins with the same fold have similar 3Di strings even at low sequence identity.

mmCIF coordinates. Structure coordinates are given as an mmCIF _atom_site loop: one row per atom with element, residue name, chain id, sequence number, and x/y/z position in Å. Only the four main-chain atoms per residue are included here; side chains are omitted to keep the record compact.

Sequence. This is the polypeptide sequence — one letter per residue, N-terminus first. Length ranges from a few dozen residues for small domains to over a thousand for large multi-domain proteins.